Protein AF-A0A3P1X1X8-F1 (afdb_monomer_lite)

Organism: NCBI:txid1750

Radius of gyration: 17.94 Å; chains: 1; bounding box: 44×41×50 Å

Secondary structure (DSSP, 8-state):
-------TTHHHHHHHHHS-HHHHIIIIIIHHHHHHHHHHHHHHHTT-S---HHHHHHTHHHHHHHHHHHHHHHTTHHHHHSTTTTTTTT-HHHHHHHHHHHHHHHHHHHHHHHHHHHHHTT-TTHHHHHHHHHHHHHHHHHHHHHHHHHHT--SHHHHHHHHHHHHHHHHTSSBTTBSS--HHHHTTS---SS---HHHHHHHHHHHHHHHHHHHHHHH-TTPPP-----

Structure (mmCIF, N/CA/C/O backbone):
data_AF-A0A3P1X1X8-F1
#
_entry.id   AF-A0A3P1X1X8-F1
#
loop_
_atom_site.group_PDB
_atom_site.id
_atom_site.type_symbol
_atom_site.label_atom_id
_atom_site.label_alt_id
_atom_site.label_comp_id
_atom_site.label_asym_id
_atom_site.label_entity_id
_atom_site.label_seq_id
_atom_site.pdbx_PDB_ins_code
_atom_site.Cartn_x
_atom_site.Cartn_y
_atom_site.Cartn_z
_atom_site.occupancy
_atom_site.B_iso_or_equiv
_atom_site.auth_seq_id
_atom_site.auth_comp_id
_atom_site.auth_asym_id
_atom_site.auth_atom_id
_atom_site.pdbx_PDB_model_num
ATOM 1 N N . MET A 1 1 ? -13.438 21.798 30.110 1.00 34.16 1 MET A N 1
ATOM 2 C CA . MET A 1 1 ? -13.153 21.959 28.663 1.00 34.16 1 MET A CA 1
ATOM 3 C C . MET A 1 1 ? -12.475 20.695 28.135 1.00 34.16 1 MET A C 1
ATOM 5 O O . MET A 1 1 ? -11.310 20.462 28.436 1.00 34.16 1 MET A O 1
ATOM 9 N N . LYS A 1 2 ? -13.204 19.826 27.417 1.00 35.88 2 LYS A N 1
ATOM 10 C CA . LYS A 1 2 ? -12.643 18.603 26.811 1.00 35.88 2 LYS A CA 1
ATOM 11 C C . LYS A 1 2 ? -11.745 19.004 25.638 1.00 35.88 2 LYS A C 1
ATOM 13 O O . LYS A 1 2 ? -12.251 19.475 24.625 1.00 35.88 2 LYS A O 1
ATOM 18 N N . ARG A 1 3 ? -10.423 18.834 25.762 1.00 38.56 3 ARG A N 1
ATOM 19 C CA . ARG A 1 3 ? -9.499 18.968 24.625 1.00 38.56 3 ARG A CA 1
ATOM 20 C C . ARG A 1 3 ? -9.796 17.850 23.628 1.00 38.56 3 ARG A C 1
ATOM 22 O O . ARG A 1 3 ? -9.263 16.753 23.748 1.00 38.56 3 ARG A O 1
ATOM 29 N N . ILE A 1 4 ? -10.623 18.140 22.629 1.00 44.50 4 ILE A N 1
ATOM 30 C CA . ILE A 1 4 ? -10.626 17.404 21.366 1.00 44.50 4 ILE A CA 1
ATOM 31 C C . ILE A 1 4 ? -9.324 17.811 20.666 1.00 44.50 4 ILE A C 1
ATOM 33 O O . ILE A 1 4 ? -9.301 18.717 19.842 1.00 44.50 4 ILE A O 1
ATOM 37 N N . ARG A 1 5 ? -8.193 17.225 21.084 1.00 50.72 5 ARG A N 1
ATOM 38 C CA . ARG A 1 5 ? -6.966 17.305 20.291 1.00 50.72 5 ARG A CA 1
ATOM 39 C C . ARG A 1 5 ? -7.199 16.423 19.077 1.00 50.72 5 ARG A C 1
ATOM 41 O O . ARG A 1 5 ? -7.428 15.227 19.218 1.00 50.72 5 ARG A O 1
ATOM 48 N N . THR A 1 6 ? -7.206 17.052 17.915 1.00 50.97 6 THR A N 1
ATOM 49 C CA . THR A 1 6 ? -7.246 16.437 16.594 1.00 50.97 6 THR A CA 1
ATOM 50 C C . THR A 1 6 ? -6.276 15.262 16.540 1.00 50.97 6 THR A C 1
ATOM 52 O O . THR A 1 6 ? -5.063 15.413 16.649 1.00 50.97 6 THR A O 1
ATOM 55 N N . VAL A 1 7 ? -6.847 14.066 16.423 1.00 59.28 7 VAL A N 1
ATOM 56 C CA . VAL A 1 7 ? -6.162 12.772 16.483 1.00 59.28 7 VAL A CA 1
ATOM 57 C C . VAL A 1 7 ? -5.631 12.417 15.084 1.00 59.28 7 VAL A C 1
ATOM 59 O O . VAL A 1 7 ? -5.902 11.337 14.570 1.00 59.28 7 VAL A O 1
ATOM 62 N N . MET A 1 8 ? -4.957 13.351 14.403 1.00 59.81 8 MET A N 1
ATOM 63 C CA . MET A 1 8 ? -4.225 13.021 13.175 1.00 59.81 8 MET A CA 1
ATOM 64 C C . MET A 1 8 ? -2.894 12.381 13.558 1.00 59.81 8 MET A C 1
ATOM 66 O O . MET A 1 8 ? -2.191 12.884 14.431 1.00 59.81 8 MET A O 1
ATOM 70 N N . GLY A 1 9 ? -2.564 11.249 12.937 1.00 60.72 9 GLY A N 1
ATOM 71 C CA . GLY A 1 9 ? -1.303 10.557 13.183 1.00 60.72 9 GLY A CA 1
ATOM 72 C C . GLY A 1 9 ? -1.211 9.836 14.529 1.00 60.72 9 GLY A C 1
ATOM 73 O O . GLY A 1 9 ? -0.109 9.470 14.918 1.00 60.72 9 GLY A O 1
ATOM 74 N N . ALA A 1 10 ? -2.311 9.596 15.252 1.00 68.69 10 ALA A N 1
ATOM 75 C CA . ALA A 1 10 ? -2.239 8.851 16.515 1.00 68.69 10 ALA A CA 1
ATOM 76 C C . ALA A 1 10 ? -1.632 7.445 16.392 1.00 68.69 10 ALA A C 1
ATOM 78 O O . ALA A 1 10 ? -0.829 7.112 17.259 1.00 68.69 10 ALA A O 1
ATOM 79 N N . PRO A 1 11 ? -1.912 6.662 15.331 1.00 71.31 11 PRO A N 1
ATOM 80 C CA . PRO A 1 11 ? -1.172 5.438 15.042 1.00 71.31 11 PRO A CA 1
ATOM 81 C C . PRO A 1 11 ? 0.347 5.640 15.001 1.00 71.31 11 PRO A C 1
ATOM 83 O O . PRO A 1 11 ? 1.095 4.924 15.658 1.00 71.31 11 PRO A O 1
ATOM 86 N N . LEU A 1 12 ? 0.801 6.670 14.284 1.00 72.19 12 LEU A N 1
ATOM 87 C CA . LEU A 1 12 ? 2.219 6.990 14.146 1.00 72.19 12 LEU A CA 1
ATOM 88 C C . LEU A 1 12 ? 2.825 7.445 15.482 1.00 72.19 12 LEU A C 1
ATOM 90 O O . LEU A 1 12 ? 3.902 7.001 15.857 1.00 72.19 12 LEU A O 1
ATOM 94 N N . VAL A 1 13 ? 2.121 8.292 16.235 1.00 74.12 13 VAL A N 1
ATOM 95 C CA . VAL A 1 13 ? 2.564 8.759 17.558 1.00 74.12 13 VAL A CA 1
ATOM 96 C C . VAL A 1 13 ? 2.621 7.610 18.566 1.00 74.12 13 VAL A C 1
ATOM 98 O O . VAL A 1 13 ? 3.540 7.568 19.380 1.00 74.12 13 VAL A O 1
ATOM 101 N N . ALA A 1 14 ? 1.659 6.684 18.532 1.00 70.88 14 ALA A N 1
ATOM 102 C CA . ALA A 1 14 ? 1.670 5.493 19.376 1.00 70.88 14 ALA A CA 1
ATOM 103 C C . ALA A 1 14 ? 2.897 4.628 19.070 1.00 70.88 14 ALA A C 1
ATOM 105 O O . ALA A 1 14 ? 3.624 4.258 19.988 1.00 70.88 14 ALA A O 1
ATOM 106 N N . LEU A 1 15 ? 3.186 4.413 17.787 1.00 71.25 15 LEU A N 1
ATOM 107 C CA . LEU A 1 15 ? 4.349 3.653 17.355 1.00 71.25 15 LEU A CA 1
ATOM 108 C C . LEU A 1 15 ? 5.673 4.317 17.760 1.00 71.25 15 LEU A C 1
ATOM 110 O O . LEU A 1 15 ? 6.548 3.649 18.300 1.00 71.25 15 LEU A O 1
ATOM 114 N N . VAL A 1 16 ? 5.794 5.639 17.593 1.00 76.88 16 VAL A N 1
ATOM 115 C CA . VAL A 1 16 ? 6.970 6.417 18.034 1.00 76.88 16 VAL A CA 1
ATOM 116 C C . VAL A 1 16 ? 7.198 6.336 19.539 1.00 76.88 16 VAL A C 1
ATOM 118 O O . VAL A 1 16 ? 8.332 6.416 19.997 1.00 76.88 16 VAL A O 1
ATOM 121 N N . ARG A 1 17 ? 6.139 6.159 20.328 1.00 75.88 17 ARG A N 1
ATOM 122 C CA . ARG A 1 17 ? 6.264 5.973 21.779 1.00 75.88 17 ARG A CA 1
ATOM 123 C C . ARG A 1 17 ? 6.653 4.551 22.172 1.00 75.88 17 ARG A C 1
ATOM 125 O O . ARG A 1 17 ? 7.209 4.372 23.248 1.00 75.88 17 ARG A O 1
ATOM 132 N N . GLN A 1 18 ? 6.315 3.562 21.351 1.00 73.00 18 GLN A N 1
ATOM 133 C CA . GLN A 1 18 ? 6.531 2.143 21.644 1.00 73.00 18 GLN A CA 1
ATOM 134 C C . GLN A 1 18 ? 7.861 1.616 21.098 1.00 73.00 18 GLN A C 1
ATOM 136 O O . GLN A 1 18 ? 8.396 0.649 21.634 1.00 73.00 18 GLN A O 1
ATOM 141 N N . GLN A 1 19 ? 8.397 2.230 20.045 1.00 74.31 19 GLN A N 1
ATOM 142 C CA . GLN A 1 19 ? 9.611 1.781 19.373 1.00 74.31 19 GLN A CA 1
ATOM 143 C C . GLN A 1 19 ? 10.706 2.845 19.413 1.00 74.31 19 GLN A C 1
ATOM 145 O O . GLN A 1 19 ? 10.448 4.045 19.346 1.00 74.31 19 GLN A O 1
ATOM 150 N N . SER A 1 20 ? 11.957 2.393 19.480 1.00 80.12 20 SER A N 1
ATOM 151 C CA . SER A 1 20 ? 13.110 3.268 19.290 1.00 80.12 20 SER A CA 1
ATOM 152 C C . SER A 1 20 ? 13.164 3.776 17.842 1.00 80.12 20 SER A C 1
ATOM 154 O O . SER A 1 20 ? 12.695 3.109 16.917 1.00 80.12 20 SER A O 1
ATOM 156 N N . VAL A 1 21 ? 13.772 4.947 17.622 1.00 75.50 21 VAL A N 1
ATOM 157 C CA . VAL A 1 21 ? 13.963 5.515 16.271 1.00 75.50 21 VAL A CA 1
ATOM 158 C C . VAL A 1 21 ? 14.643 4.518 15.309 1.00 75.50 21 VAL A C 1
ATOM 160 O O . VAL A 1 21 ? 14.154 4.370 14.189 1.00 75.50 21 VAL A O 1
ATOM 163 N N . PRO A 1 22 ? 15.686 3.758 15.707 1.00 75.12 22 PRO A N 1
ATOM 164 C CA . PRO A 1 22 ? 16.250 2.709 14.853 1.00 75.12 22 PRO A CA 1
ATOM 165 C C . PRO A 1 22 ? 15.265 1.576 14.533 1.00 75.12 22 PRO A C 1
ATOM 167 O O . PRO A 1 22 ? 15.226 1.102 13.399 1.00 75.12 22 PRO A O 1
ATOM 170 N N . GLY A 1 23 ? 14.441 1.164 15.505 1.00 75.12 23 GLY A N 1
ATOM 171 C CA . GLY A 1 23 ? 13.411 0.140 15.305 1.00 75.12 23 GLY A CA 1
ATOM 172 C C . GLY A 1 23 ? 12.351 0.573 14.291 1.00 75.12 23 GLY A C 1
ATOM 173 O O . GLY A 1 23 ? 12.014 -0.189 13.390 1.00 75.12 23 GLY A O 1
ATOM 174 N N . LEU A 1 24 ? 11.914 1.832 14.369 1.00 75.75 24 LEU A N 1
ATOM 175 C CA . LEU A 1 24 ? 10.999 2.447 13.404 1.00 75.75 24 LEU A CA 1
ATOM 176 C C . LEU A 1 24 ? 11.564 2.478 11.983 1.00 75.75 24 LEU A C 1
ATOM 178 O O . LEU A 1 24 ? 10.874 2.105 11.035 1.00 75.75 24 LEU A O 1
ATOM 182 N N . ILE A 1 25 ? 12.812 2.931 11.831 1.00 75.88 25 ILE A N 1
ATOM 183 C CA . ILE A 1 25 ? 13.483 3.004 10.525 1.00 75.88 25 ILE A CA 1
ATOM 184 C C . ILE A 1 25 ? 13.612 1.600 9.930 1.00 75.88 25 ILE A C 1
ATOM 186 O O . ILE A 1 25 ? 13.346 1.403 8.745 1.00 75.88 25 ILE A O 1
ATOM 190 N N . SER A 1 26 ? 13.970 0.612 10.752 1.00 73.62 26 SER A N 1
ATOM 191 C CA . SER A 1 26 ? 14.051 -0.781 10.319 1.00 73.62 26 SER A CA 1
ATOM 192 C C . SER A 1 26 ? 12.685 -1.315 9.868 1.00 73.62 26 SER A C 1
ATOM 194 O O . SER A 1 26 ? 12.572 -1.827 8.756 1.00 73.62 26 SER A O 1
ATOM 196 N N . ALA A 1 27 ? 11.637 -1.126 10.677 1.00 72.62 27 ALA A N 1
ATOM 197 C CA . ALA A 1 27 ? 10.299 -1.664 10.430 1.00 72.62 27 ALA A CA 1
ATOM 198 C C . ALA A 1 27 ? 9.556 -1.005 9.258 1.00 72.62 27 ALA A C 1
ATOM 200 O O . ALA A 1 27 ? 8.908 -1.701 8.482 1.00 72.62 27 ALA A O 1
ATOM 201 N N . LEU A 1 28 ? 9.636 0.321 9.123 1.00 74.75 28 LEU A N 1
ATOM 202 C CA . LEU A 1 28 ? 8.853 1.081 8.138 1.00 74.75 28 LEU A CA 1
ATOM 203 C C . LEU A 1 28 ? 9.667 1.497 6.904 1.00 74.75 28 LEU A C 1
ATOM 205 O O . LEU A 1 28 ? 9.107 1.759 5.841 1.00 74.75 28 LEU A O 1
ATOM 209 N N . GLY A 1 29 ? 10.991 1.569 7.037 1.00 73.12 29 GLY A N 1
ATOM 210 C CA . GLY A 1 29 ? 11.897 1.954 5.958 1.00 73.12 29 GLY A CA 1
ATOM 211 C C . GLY A 1 29 ? 12.559 0.751 5.298 1.00 73.12 29 GLY A C 1
ATOM 212 O O . GLY A 1 29 ? 12.388 0.518 4.106 1.00 73.12 29 GLY A O 1
ATOM 213 N N . VAL A 1 30 ? 13.323 -0.013 6.078 1.00 73.38 30 VAL A N 1
ATOM 214 C CA . VAL A 1 30 ? 14.256 -1.018 5.543 1.00 73.38 30 VAL A CA 1
ATOM 215 C C . VAL A 1 30 ? 13.561 -2.334 5.198 1.00 73.38 30 VAL A C 1
ATOM 217 O O . VAL A 1 30 ? 13.763 -2.859 4.107 1.00 73.38 30 VAL A O 1
ATOM 220 N N . LEU A 1 31 ? 12.729 -2.871 6.092 1.00 73.06 31 LEU A N 1
ATOM 221 C CA . LEU A 1 31 ? 12.072 -4.168 5.904 1.00 73.06 31 LEU A CA 1
ATOM 222 C C . LEU A 1 31 ? 11.138 -4.220 4.683 1.00 73.06 31 LEU A C 1
ATOM 224 O O . LEU A 1 31 ? 11.238 -5.185 3.925 1.00 73.06 31 LEU A O 1
ATOM 228 N N . PRO A 1 32 ? 10.281 -3.212 4.417 1.00 75.00 32 PRO A N 1
ATOM 229 C CA . PRO A 1 32 ? 9.463 -3.203 3.207 1.00 75.00 32 PRO A CA 1
ATOM 230 C C . PRO A 1 32 ? 10.322 -3.242 1.940 1.00 75.00 32 PRO A C 1
ATOM 232 O O . PRO A 1 32 ? 10.061 -4.039 1.039 1.00 75.00 32 PRO A O 1
ATOM 235 N N . VAL A 1 33 ? 11.389 -2.437 1.903 1.00 76.81 33 VAL A N 1
ATOM 236 C CA . VAL A 1 33 ? 12.340 -2.389 0.784 1.00 76.81 33 VAL A CA 1
ATOM 237 C C . VAL A 1 33 ? 13.041 -3.733 0.605 1.00 76.81 33 VAL A C 1
ATOM 239 O O . VAL A 1 33 ? 13.068 -4.253 -0.507 1.00 76.81 33 VAL A O 1
ATOM 242 N N . LEU A 1 34 ? 13.544 -4.336 1.684 1.00 73.06 34 LEU A N 1
ATOM 243 C CA . LEU A 1 34 ? 14.150 -5.667 1.641 1.00 73.06 34 LEU A CA 1
ATOM 244 C C . LEU A 1 34 ? 13.166 -6.718 1.130 1.00 73.06 34 LEU A C 1
ATOM 246 O O . LEU A 1 34 ? 13.544 -7.513 0.282 1.00 73.06 34 LEU A O 1
ATOM 250 N N . ASN A 1 35 ? 11.906 -6.698 1.567 1.00 71.88 35 ASN A N 1
ATOM 251 C CA . ASN A 1 35 ? 10.893 -7.632 1.077 1.00 71.88 35 ASN A CA 1
ATOM 252 C C . ASN A 1 35 ? 10.652 -7.468 -0.429 1.00 71.88 35 ASN A C 1
ATOM 254 O O . ASN A 1 35 ? 10.598 -8.463 -1.148 1.00 71.88 35 ASN A O 1
ATOM 258 N N . ALA A 1 36 ? 10.565 -6.231 -0.927 1.00 71.62 36 ALA A N 1
ATOM 259 C CA . ALA A 1 36 ? 10.430 -5.972 -2.360 1.00 71.62 36 ALA A CA 1
ATOM 260 C C . ALA A 1 36 ? 11.653 -6.466 -3.154 1.00 71.62 36 ALA A C 1
ATOM 262 O O . ALA A 1 36 ? 11.500 -7.084 -4.207 1.00 71.62 36 ALA A O 1
ATOM 263 N N . LEU A 1 37 ? 12.861 -6.245 -2.628 1.00 70.62 37 LEU A N 1
ATOM 264 C CA . LEU A 1 37 ? 14.112 -6.684 -3.247 1.00 70.62 37 LEU A CA 1
ATOM 265 C C . LEU A 1 37 ? 14.290 -8.207 -3.208 1.00 70.62 37 LEU A C 1
ATOM 267 O O . LEU A 1 37 ? 14.698 -8.786 -4.207 1.00 70.62 37 LEU A O 1
ATOM 271 N N . VAL A 1 38 ? 13.955 -8.869 -2.098 1.00 70.94 38 VAL A N 1
ATOM 272 C CA . VAL A 1 38 ? 14.006 -10.334 -1.954 1.00 70.94 38 VAL A CA 1
ATOM 273 C C . VAL A 1 38 ? 12.987 -10.995 -2.872 1.00 70.94 38 VAL A C 1
ATOM 275 O O . VAL A 1 38 ? 13.330 -11.958 -3.551 1.00 70.94 38 VAL A O 1
ATOM 278 N N . LEU A 1 39 ? 11.767 -10.459 -2.961 1.00 68.69 39 LEU A N 1
ATOM 279 C CA . LEU A 1 39 ? 10.784 -10.913 -3.947 1.00 68.69 39 LEU A CA 1
ATOM 280 C C . LEU A 1 39 ? 11.315 -10.737 -5.379 1.00 68.69 39 LEU A C 1
ATOM 282 O O . LEU A 1 39 ? 11.142 -11.628 -6.209 1.00 68.69 39 LEU A O 1
ATOM 286 N N . GLY A 1 40 ? 12.024 -9.638 -5.654 1.00 64.56 40 GLY A N 1
ATOM 287 C CA . GLY A 1 40 ? 12.730 -9.435 -6.920 1.00 64.56 40 GLY A CA 1
ATOM 288 C C . GLY A 1 40 ? 13.852 -10.456 -7.174 1.00 64.56 40 GLY A C 1
ATOM 289 O O . GLY A 1 40 ? 13.945 -11.017 -8.264 1.00 64.56 40 GLY A O 1
ATOM 290 N N . GLY A 1 41 ? 14.677 -10.749 -6.168 1.00 62.06 41 GLY A N 1
ATOM 291 C CA . GLY A 1 41 ? 15.802 -11.686 -6.260 1.00 62.06 41 GLY A CA 1
ATOM 292 C C . GLY A 1 41 ? 15.380 -13.156 -6.362 1.00 62.06 41 GLY A C 1
ATOM 293 O O . GLY A 1 41 ? 15.959 -13.908 -7.143 1.00 62.06 41 GLY A O 1
ATOM 294 N N . LEU A 1 42 ? 14.330 -13.573 -5.647 1.00 63.56 42 LEU A N 1
ATOM 295 C CA . LEU A 1 42 ? 13.742 -14.915 -5.769 1.00 63.56 42 LEU A CA 1
ATOM 296 C C . LEU A 1 42 ? 13.177 -15.167 -7.175 1.00 63.56 42 LEU A C 1
ATOM 298 O O . LEU A 1 42 ? 13.241 -16.279 -7.690 1.00 63.56 42 LEU A O 1
ATOM 302 N N . TYR A 1 43 ? 12.667 -14.133 -7.841 1.00 58.47 43 TYR A N 1
ATOM 303 C CA . TYR A 1 43 ? 12.222 -14.244 -9.228 1.00 58.47 43 TYR A CA 1
ATOM 304 C C . TYR A 1 43 ? 13.390 -14.433 -10.210 1.00 58.47 43 TYR A C 1
ATOM 306 O O . TYR A 1 43 ? 13.278 -15.192 -11.174 1.00 58.47 43 TYR A O 1
ATOM 314 N N . GLN A 1 44 ? 14.533 -13.789 -9.946 1.00 60.12 44 GLN A N 1
ATOM 315 C CA . GLN A 1 44 ? 15.760 -14.006 -10.715 1.00 60.12 44 GLN A CA 1
ATOM 316 C C . GLN A 1 44 ? 16.261 -15.456 -10.588 1.00 60.12 44 GLN A C 1
ATOM 318 O O . GLN A 1 44 ? 16.775 -16.003 -11.562 1.00 60.12 44 GLN A O 1
ATOM 323 N N . SER A 1 45 ? 16.108 -16.089 -9.418 1.00 53.00 45 SER A N 1
ATOM 324 C CA . SER A 1 45 ? 16.601 -17.452 -9.178 1.00 53.00 45 SER A CA 1
ATOM 325 C C . SER A 1 45 ? 15.669 -18.565 -9.680 1.00 53.00 45 SER A C 1
ATOM 327 O O . SER A 1 45 ? 16.158 -19.636 -10.029 1.00 53.00 45 SER A O 1
ATOM 329 N N . LEU A 1 46 ? 14.355 -18.327 -9.795 1.00 53.72 46 LEU A N 1
ATOM 330 C CA . LEU A 1 46 ? 13.357 -19.317 -10.246 1.00 53.72 46 LEU A CA 1
ATOM 331 C C . LEU A 1 46 ? 13.216 -19.447 -11.781 1.00 53.72 46 LEU A C 1
ATOM 333 O O . LEU A 1 46 ? 12.199 -19.926 -12.280 1.00 53.72 46 LEU A O 1
ATOM 337 N N . GLY A 1 47 ? 14.229 -19.047 -12.555 1.00 49.25 47 GLY A N 1
ATOM 338 C CA . GLY A 1 47 ? 14.242 -19.211 -14.016 1.00 49.25 47 GLY A CA 1
ATOM 339 C C . GLY A 1 47 ? 13.574 -18.078 -14.805 1.00 49.25 47 GLY A C 1
ATOM 340 O O . GLY A 1 47 ? 13.448 -18.173 -16.029 1.00 49.25 47 GLY A O 1
ATOM 341 N N . GLY A 1 48 ? 13.198 -16.976 -14.146 1.00 51.41 48 GLY A N 1
ATOM 342 C CA . GLY A 1 48 ? 12.890 -15.728 -14.836 1.00 51.41 48 GLY A CA 1
ATOM 343 C C . GLY A 1 48 ? 14.133 -15.262 -15.593 1.00 51.41 48 GLY A C 1
ATOM 344 O O . GLY A 1 48 ? 15.173 -15.027 -14.981 1.00 51.41 48 GLY A O 1
ATOM 345 N N . ARG A 1 49 ? 14.062 -15.153 -16.929 1.00 55.28 49 ARG A N 1
ATOM 346 C CA . ARG A 1 49 ? 15.146 -14.573 -17.748 1.00 55.28 49 ARG A CA 1
ATOM 347 C C . ARG A 1 49 ? 15.611 -13.283 -17.070 1.00 55.28 49 ARG A C 1
ATOM 349 O O . ARG A 1 49 ? 14.798 -12.367 -16.987 1.00 55.28 49 ARG A O 1
ATOM 356 N N . GLY A 1 50 ? 16.862 -13.250 -16.594 1.00 53.69 50 GLY A N 1
ATOM 357 C CA . GLY A 1 50 ? 17.428 -12.240 -15.687 1.00 53.69 50 GLY A CA 1
ATOM 358 C C . GLY A 1 50 ? 16.597 -10.964 -15.547 1.00 53.69 50 GLY A C 1
ATOM 359 O O . GLY A 1 50 ? 16.504 -10.167 -16.485 1.00 53.69 50 GLY A O 1
ATOM 360 N N . MET A 1 51 ? 15.954 -10.793 -14.391 1.00 62.12 51 MET A N 1
ATOM 361 C CA . MET A 1 51 ? 15.265 -9.549 -14.070 1.00 62.12 51 MET A CA 1
ATOM 362 C C . MET A 1 51 ? 16.314 -8.512 -13.684 1.00 62.12 51 MET A C 1
ATOM 364 O O . MET A 1 51 ? 16.696 -8.393 -12.525 1.00 62.12 51 MET A O 1
ATOM 368 N N . ASP A 1 52 ? 16.829 -7.811 -14.690 1.00 70.06 52 ASP A N 1
ATOM 369 C CA . ASP A 1 52 ? 17.675 -6.647 -14.465 1.00 70.06 52 ASP A CA 1
ATOM 370 C C . ASP A 1 52 ? 16.887 -5.519 -13.767 1.00 70.06 52 ASP A C 1
ATOM 372 O O . ASP A 1 52 ? 15.650 -5.520 -13.697 1.00 70.06 52 ASP A O 1
ATOM 376 N N . LEU A 1 53 ? 17.616 -4.542 -13.221 1.00 71.50 53 LEU A N 1
ATOM 377 C CA . LEU A 1 53 ? 17.018 -3.433 -12.474 1.00 71.50 53 LEU A CA 1
ATOM 378 C C . LEU A 1 53 ? 16.015 -2.630 -13.322 1.00 71.50 53 LEU A C 1
ATOM 380 O O . LEU A 1 53 ? 15.031 -2.110 -12.793 1.00 71.50 53 LEU A O 1
ATOM 384 N N . ALA A 1 54 ? 16.250 -2.538 -14.634 1.00 72.31 54 ALA A N 1
ATOM 385 C CA . ALA A 1 54 ? 15.389 -1.810 -15.554 1.00 72.31 54 ALA A CA 1
ATOM 386 C C . ALA A 1 54 ? 14.025 -2.499 -15.686 1.00 72.31 54 ALA A C 1
ATOM 388 O O . ALA A 1 54 ? 12.996 -1.844 -15.513 1.00 72.31 54 ALA A O 1
ATOM 389 N N . ARG A 1 55 ? 14.002 -3.821 -15.889 1.00 73.75 55 ARG A N 1
ATOM 390 C CA . ARG A 1 55 ? 12.777 -4.631 -15.918 1.00 73.75 55 ARG A CA 1
ATOM 391 C C . ARG A 1 55 ? 12.066 -4.606 -14.578 1.00 73.75 55 ARG A C 1
ATOM 393 O O . ARG A 1 55 ? 10.868 -4.339 -14.550 1.00 73.75 55 ARG A O 1
ATOM 400 N N . PHE A 1 56 ? 12.793 -4.778 -13.473 1.00 76.50 56 PHE A N 1
ATOM 401 C CA . PHE A 1 56 ? 12.219 -4.671 -12.129 1.00 76.50 56 PHE A CA 1
ATOM 402 C C . PHE A 1 56 ? 11.500 -3.331 -11.922 1.00 76.50 56 PHE A C 1
ATOM 404 O O . PHE A 1 56 ? 10.363 -3.302 -11.448 1.00 76.50 56 PHE A O 1
ATOM 411 N N . SER A 1 57 ? 12.112 -2.225 -12.364 1.00 79.06 57 SER A N 1
ATOM 412 C CA . SER A 1 57 ? 11.522 -0.888 -12.241 1.00 79.06 57 SER A CA 1
ATOM 413 C C . SER A 1 57 ? 10.167 -0.749 -12.943 1.00 79.06 57 SER A C 1
ATOM 415 O O . SER A 1 57 ? 9.366 0.079 -12.525 1.00 79.06 57 SER A O 1
ATOM 417 N N . THR A 1 58 ? 9.870 -1.550 -13.975 1.00 78.12 58 THR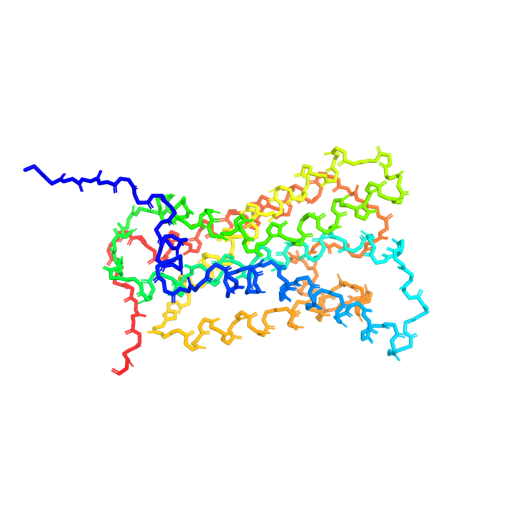 A N 1
ATOM 418 C CA . THR A 1 58 ? 8.586 -1.485 -14.704 1.00 78.12 58 THR A CA 1
ATOM 419 C C . THR A 1 58 ? 7.409 -2.075 -13.928 1.00 78.12 58 THR A C 1
ATOM 421 O O . THR A 1 58 ? 6.259 -1.752 -14.218 1.00 78.12 58 THR A O 1
ATOM 424 N N . HIS A 1 59 ? 7.682 -2.884 -12.901 1.00 78.00 59 HIS A N 1
ATOM 425 C CA . HIS A 1 59 ? 6.664 -3.507 -12.055 1.00 78.00 59 HIS A CA 1
ATOM 426 C C . HIS A 1 59 ? 6.262 -2.640 -10.856 1.00 78.00 59 HIS A C 1
ATOM 428 O O . HIS A 1 59 ? 5.501 -3.086 -9.996 1.00 78.00 59 HIS A O 1
ATOM 434 N N . TRP A 1 60 ? 6.722 -1.387 -10.800 1.00 81.56 60 TRP A N 1
ATOM 435 C CA . TRP A 1 60 ? 6.366 -0.449 -9.739 1.00 81.56 60 TRP A CA 1
ATOM 436 C C . TRP A 1 60 ? 4.853 -0.333 -9.464 1.00 81.56 60 TRP A C 1
ATOM 438 O O . TRP A 1 60 ? 4.516 -0.270 -8.279 1.00 81.56 60 TRP A O 1
ATOM 448 N N . PRO A 1 61 ? 3.926 -0.360 -10.461 1.00 81.00 61 PRO A N 1
ATOM 449 C CA . PRO A 1 61 ? 2.496 -0.194 -10.179 1.00 81.00 61 PRO A CA 1
ATOM 450 C C . PRO A 1 61 ? 1.977 -1.283 -9.240 1.00 81.00 61 PRO A C 1
ATOM 452 O O . PRO A 1 61 ? 1.174 -1.032 -8.346 1.00 81.00 61 PRO A O 1
ATOM 455 N N . TYR A 1 62 ? 2.496 -2.497 -9.409 1.00 77.69 62 TYR A N 1
ATOM 456 C CA . TYR A 1 62 ? 2.162 -3.635 -8.574 1.00 77.69 62 TYR A CA 1
ATOM 457 C C . TYR A 1 62 ? 2.706 -3.462 -7.146 1.00 77.69 62 TYR A C 1
ATOM 459 O O . TYR A 1 62 ? 1.949 -3.519 -6.177 1.00 77.69 62 TYR A O 1
ATOM 467 N N . PHE A 1 63 ? 4.009 -3.199 -6.998 1.00 80.25 63 PHE A N 1
ATOM 468 C CA . PHE A 1 63 ? 4.641 -3.118 -5.677 1.00 80.25 63 PHE A CA 1
ATOM 469 C C . PHE A 1 63 ? 4.116 -1.950 -4.836 1.00 80.25 63 PHE A C 1
ATOM 471 O O . PHE A 1 63 ? 3.932 -2.103 -3.628 1.00 80.25 63 PHE A O 1
ATOM 478 N N . VAL A 1 64 ? 3.836 -0.803 -5.461 1.00 87.50 64 VAL A N 1
ATOM 479 C CA . VAL A 1 64 ? 3.280 0.368 -4.772 1.00 87.50 64 VAL A CA 1
ATOM 480 C C . VAL A 1 64 ? 1.862 0.086 -4.272 1.00 87.50 64 VAL A C 1
ATOM 482 O O . VAL A 1 64 ? 1.571 0.349 -3.105 1.00 87.50 64 VAL A O 1
ATOM 485 N N . ALA A 1 65 ? 0.999 -0.508 -5.102 1.00 86.56 65 ALA A N 1
ATOM 486 C CA . ALA A 1 65 ? -0.360 -0.876 -4.703 1.00 86.56 65 ALA A CA 1
ATOM 487 C C . ALA A 1 65 ? -0.376 -1.883 -3.538 1.00 86.56 65 ALA A C 1
ATOM 489 O O . ALA A 1 65 ? -1.115 -1.701 -2.568 1.00 86.56 65 ALA A O 1
ATOM 490 N N . VAL A 1 66 ? 0.476 -2.914 -3.591 1.00 84.38 66 VAL A N 1
ATOM 491 C CA . VAL A 1 66 ? 0.595 -3.915 -2.518 1.00 84.38 66 VAL A CA 1
ATOM 492 C C . VAL A 1 66 ? 1.102 -3.282 -1.222 1.00 84.38 66 VAL A C 1
ATOM 494 O O . VAL A 1 66 ? 0.494 -3.482 -0.170 1.00 84.38 66 VAL A O 1
ATOM 497 N N . ALA A 1 67 ? 2.170 -2.481 -1.282 1.00 86.50 67 ALA A N 1
ATOM 498 C CA . ALA A 1 67 ? 2.718 -1.808 -0.105 1.00 86.50 67 ALA A CA 1
ATOM 499 C C . ALA A 1 67 ? 1.686 -0.879 0.551 1.00 86.50 67 ALA A C 1
ATOM 501 O O . ALA A 1 67 ? 1.530 -0.886 1.773 1.00 86.50 67 ALA A O 1
ATOM 502 N N . ALA A 1 68 ? 0.935 -0.128 -0.257 1.00 91.00 68 ALA A N 1
ATOM 503 C CA . ALA A 1 68 ? -0.127 0.748 0.216 1.00 91.00 68 ALA A CA 1
ATOM 504 C C . ALA A 1 68 ? -1.267 -0.028 0.892 1.00 91.00 68 ALA A C 1
ATOM 506 O O . ALA A 1 68 ? -1.695 0.347 1.984 1.00 91.00 68 ALA A O 1
ATOM 507 N N . PHE A 1 69 ? -1.728 -1.130 0.289 1.00 88.62 69 PHE A N 1
ATOM 508 C CA . PHE A 1 69 ? -2.754 -1.993 0.880 1.00 88.62 69 PHE A CA 1
ATOM 509 C C . PHE A 1 69 ? -2.313 -2.551 2.233 1.00 88.62 69 PHE A C 1
ATOM 511 O O . PHE A 1 69 ? -3.038 -2.434 3.223 1.00 88.62 69 PHE A O 1
ATOM 518 N N . VAL A 1 70 ? -1.108 -3.120 2.287 1.00 87.19 70 VAL A N 1
ATOM 519 C CA . VAL A 1 70 ? -0.550 -3.712 3.504 1.00 87.19 70 VAL A CA 1
ATOM 520 C C . VAL A 1 70 ? -0.387 -2.659 4.597 1.00 87.19 70 VAL A C 1
ATOM 522 O O . VAL A 1 70 ? -0.816 -2.887 5.725 1.00 87.19 70 VAL A O 1
ATOM 525 N N . ALA A 1 71 ? 0.143 -1.479 4.266 1.00 88.00 71 ALA A N 1
ATOM 526 C CA . ALA A 1 71 ? 0.256 -0.368 5.207 1.00 88.00 71 ALA A CA 1
ATOM 527 C C . ALA A 1 71 ? -1.117 0.105 5.715 1.00 88.00 71 ALA A C 1
ATOM 529 O O . ALA A 1 71 ? -1.278 0.398 6.901 1.00 88.00 71 ALA A O 1
ATOM 530 N N . GLY A 1 72 ? -2.124 0.147 4.839 1.00 89.19 72 GLY A N 1
ATOM 531 C CA . GLY A 1 72 ? -3.507 0.433 5.214 1.00 89.19 72 GLY A CA 1
ATOM 532 C C . GLY A 1 72 ? -4.051 -0.579 6.224 1.00 89.19 72 GLY A C 1
ATOM 533 O O . GLY A 1 72 ? -4.562 -0.185 7.271 1.00 89.19 72 GLY A O 1
ATOM 534 N N . ALA A 1 73 ? -3.885 -1.875 5.956 1.00 87.00 73 ALA A N 1
ATOM 535 C CA . ALA A 1 73 ? -4.323 -2.940 6.855 1.00 87.00 73 ALA A CA 1
ATOM 536 C C . ALA A 1 73 ? -3.578 -2.908 8.203 1.00 87.00 73 ALA A C 1
ATOM 538 O O . ALA A 1 73 ? -4.215 -2.907 9.254 1.00 87.00 73 ALA A O 1
ATOM 539 N N . ALA A 1 74 ? -2.247 -2.787 8.181 1.00 84.06 74 ALA A N 1
ATOM 540 C CA . ALA A 1 74 ? -1.401 -2.719 9.375 1.00 84.06 74 ALA A CA 1
ATOM 541 C C . ALA A 1 74 ? -1.710 -1.499 10.257 1.00 84.06 74 ALA A C 1
ATOM 543 O O . ALA A 1 74 ? -1.606 -1.564 11.481 1.00 84.06 74 ALA A O 1
ATOM 544 N N . SER A 1 75 ? -2.172 -0.390 9.666 1.00 82.50 75 SER A N 1
ATOM 545 C CA . SER A 1 75 ? -2.573 0.797 10.432 1.00 82.50 75 SER A CA 1
ATOM 546 C C . SER A 1 75 ? -3.704 0.523 11.438 1.00 82.50 75 SER A C 1
ATOM 548 O O . SER A 1 75 ? -3.884 1.296 12.383 1.00 82.50 75 SER A O 1
ATOM 550 N N . TRP A 1 76 ? -4.446 -0.581 11.268 1.00 76.56 76 TRP A N 1
ATOM 551 C CA . TRP A 1 76 ? -5.468 -1.039 12.207 1.00 76.56 76 TRP A CA 1
ATOM 552 C C . TRP A 1 76 ? -4.887 -1.616 13.503 1.00 76.56 76 TRP A C 1
ATOM 554 O O . TRP A 1 76 ? -5.455 -1.366 14.567 1.00 76.56 76 TRP A O 1
ATOM 564 N N . GLU A 1 77 ? -3.735 -2.298 13.455 1.00 71.19 77 GLU A N 1
ATOM 565 C CA . GLU A 1 77 ? -3.060 -2.801 14.666 1.00 71.19 77 GLU A CA 1
ATOM 566 C C . GLU A 1 77 ? -2.785 -1.671 15.644 1.00 71.19 77 GLU A C 1
ATOM 568 O O . GLU A 1 77 ? -2.982 -1.814 16.844 1.00 71.19 77 GLU A O 1
ATOM 573 N N . MET A 1 78 ? -2.418 -0.500 15.133 1.00 66.12 78 MET A N 1
ATOM 574 C CA . MET A 1 78 ? -2.122 0.655 15.971 1.00 66.12 78 MET A CA 1
ATOM 575 C C . MET A 1 78 ? -3.360 1.206 16.696 1.00 66.12 78 MET A C 1
ATOM 577 O O . MET A 1 78 ? -3.222 1.823 17.751 1.00 66.12 78 MET A O 1
ATOM 581 N N . GLU A 1 79 ? -4.575 0.985 16.183 1.00 65.94 79 GLU A N 1
ATOM 582 C CA . GLU A 1 79 ? -5.821 1.301 16.901 1.00 65.94 79 GLU A CA 1
ATOM 583 C C . GLU A 1 79 ? -6.181 0.223 17.937 1.00 65.94 79 GLU A C 1
ATOM 585 O O . GLU A 1 79 ? -6.782 0.551 18.956 1.00 65.94 79 GLU A O 1
ATOM 590 N N . LEU A 1 80 ? -5.777 -1.036 17.725 1.00 66.56 80 LEU A N 1
ATOM 591 C CA . LEU A 1 80 ? -5.896 -2.103 18.729 1.00 66.56 80 LEU A CA 1
ATOM 592 C C . LEU A 1 80 ? -4.888 -1.921 19.875 1.00 66.56 80 LEU A C 1
ATOM 594 O O . LEU A 1 80 ? -5.225 -2.146 21.036 1.00 66.56 80 LEU A O 1
ATOM 598 N N . LEU A 1 81 ? -3.671 -1.483 19.548 1.00 62.31 81 LEU A N 1
ATOM 599 C CA . LEU A 1 81 ? -2.568 -1.257 20.486 1.00 62.31 81 LEU A CA 1
ATOM 600 C C . LEU A 1 81 ? -2.667 0.087 21.218 1.00 62.31 81 LEU A C 1
ATOM 602 O O . LEU A 1 81 ? -2.063 0.267 22.276 1.00 62.31 81 LEU A O 1
ATOM 606 N N . SER A 1 82 ? -3.414 1.049 20.674 1.00 58.56 82 SER A N 1
ATOM 607 C CA . SER A 1 82 ? -3.725 2.301 21.363 1.00 58.56 82 SER A CA 1
ATOM 608 C C . SER A 1 82 ? -5.095 2.201 22.035 1.00 58.56 82 SER A C 1
ATOM 610 O O . SER A 1 82 ? -6.014 1.578 21.522 1.00 58.56 82 SER A O 1
ATOM 612 N N . ALA A 1 83 ? -5.293 2.860 23.179 1.00 60.44 83 ALA A N 1
ATOM 613 C CA . ALA A 1 83 ? -6.585 2.892 23.882 1.00 60.44 83 ALA A CA 1
ATOM 614 C C . ALA A 1 83 ? -7.678 3.706 23.138 1.00 60.44 83 ALA A C 1
ATOM 616 O O . ALA A 1 83 ? -8.520 4.353 23.758 1.00 60.44 83 ALA A O 1
ATOM 617 N N . THR A 1 84 ? -7.648 3.734 21.802 1.00 64.25 84 THR A N 1
ATOM 618 C CA . THR A 1 84 ? -8.539 4.511 20.931 1.00 64.25 84 THR A CA 1
ATOM 619 C C . THR A 1 84 ? -9.644 3.664 20.293 1.00 64.25 84 THR A C 1
ATOM 621 O O . THR A 1 84 ? -10.425 4.173 19.490 1.00 64.25 84 THR A O 1
ATOM 624 N N . ARG A 1 85 ? -9.784 2.396 20.705 1.00 66.06 85 ARG A N 1
ATOM 625 C CA . ARG A 1 85 ? -10.825 1.473 20.233 1.00 66.06 85 ARG A CA 1
ATOM 626 C C . ARG A 1 85 ? -12.221 2.100 20.313 1.00 66.06 85 ARG A C 1
ATOM 628 O O . ARG A 1 85 ? -12.673 2.533 21.370 1.00 66.06 85 ARG A O 1
ATOM 635 N N . GLY A 1 86 ? -12.918 2.143 19.178 1.00 65.75 86 GLY A N 1
ATOM 636 C CA . GLY A 1 86 ? -14.274 2.695 19.083 1.00 65.75 86 GLY A CA 1
ATOM 637 C C . GLY A 1 86 ? -14.345 4.227 19.081 1.00 65.75 86 GLY A C 1
ATOM 638 O O . GLY A 1 86 ? -15.438 4.775 18.925 1.00 65.75 86 GLY A O 1
ATOM 639 N N . HIS A 1 87 ? -13.209 4.930 19.176 1.00 74.50 87 HIS A N 1
ATOM 640 C CA . HIS A 1 87 ? -13.155 6.389 19.096 1.00 74.50 87 HIS A CA 1
ATOM 641 C C . HIS A 1 87 ? -13.753 6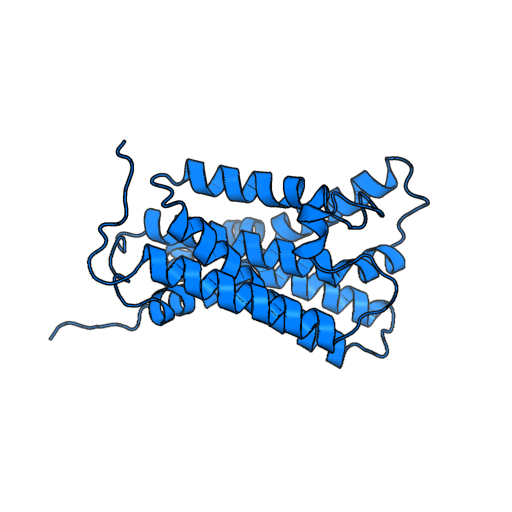.885 17.777 1.00 74.50 87 HIS A C 1
ATOM 643 O O . HIS A 1 87 ? -14.532 7.834 17.771 1.00 74.50 87 HIS A O 1
ATOM 649 N N . TYR A 1 88 ? -13.462 6.224 16.659 1.00 75.12 88 TYR A N 1
ATOM 650 C CA . TYR A 1 88 ? -13.880 6.677 15.330 1.00 75.12 88 TYR A CA 1
ATOM 651 C C . TYR A 1 88 ? -15.249 6.164 14.863 1.00 75.12 88 TYR A C 1
ATOM 653 O O . TYR A 1 88 ? -15.571 6.261 13.678 1.00 75.12 88 TYR A O 1
ATOM 661 N N . ARG A 1 89 ? -16.089 5.649 15.769 1.00 74.81 89 ARG A N 1
ATOM 662 C CA . ARG A 1 89 ? -17.448 5.215 15.418 1.00 74.81 89 ARG A CA 1
ATOM 663 C C . ARG A 1 89 ? -18.233 6.364 14.773 1.00 74.81 89 ARG A C 1
ATOM 665 O O . ARG A 1 89 ? -18.269 7.469 15.308 1.00 74.81 89 ARG A O 1
ATOM 672 N N . GLY A 1 90 ? -18.830 6.104 13.611 1.00 74.94 90 GLY A N 1
ATOM 673 C CA . GLY A 1 90 ? -19.545 7.087 12.792 1.00 74.94 90 GLY A CA 1
ATOM 674 C C . GLY A 1 90 ? -18.656 8.136 12.108 1.00 74.94 90 GLY A C 1
ATOM 675 O O . GLY A 1 90 ? -19.181 9.045 11.476 1.00 74.94 90 GLY A O 1
ATOM 676 N N . ARG A 1 91 ? -17.322 8.045 12.224 1.00 79.44 91 ARG A N 1
ATOM 677 C CA . ARG A 1 91 ? -16.362 9.074 11.781 1.00 79.44 91 ARG A CA 1
ATOM 678 C C . ARG A 1 91 ? -15.303 8.495 10.835 1.00 79.44 91 ARG A C 1
ATOM 680 O O . ARG A 1 91 ? -14.106 8.618 11.082 1.00 79.44 91 ARG A O 1
ATOM 687 N N . VAL A 1 92 ? -15.754 7.894 9.729 1.00 79.69 92 VAL A N 1
ATOM 688 C CA . VAL A 1 92 ? -14.918 7.187 8.730 1.00 79.69 92 VAL A CA 1
ATOM 689 C C . VAL A 1 92 ? -13.749 8.040 8.230 1.00 79.69 92 VAL A C 1
ATOM 691 O O . VAL A 1 92 ? -12.601 7.616 8.306 1.00 79.69 92 VAL A O 1
ATOM 694 N N . MET A 1 93 ? -14.0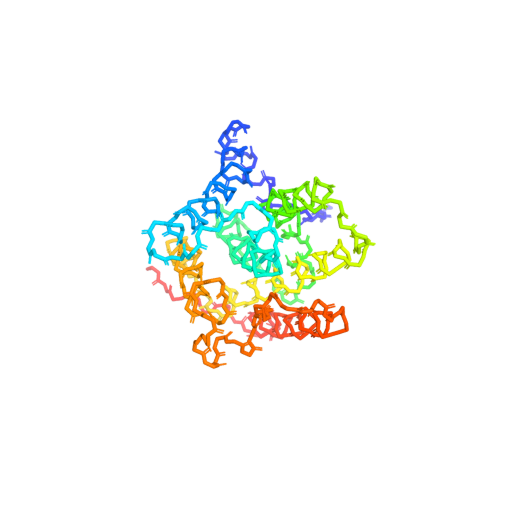18 9.273 7.787 1.00 81.81 93 MET A N 1
ATOM 695 C CA . MET A 1 93 ? -12.975 10.161 7.252 1.00 81.81 93 MET A CA 1
ATOM 696 C C . MET A 1 93 ? -11.922 10.534 8.302 1.00 81.81 93 MET A C 1
ATOM 698 O O . MET A 1 93 ? -10.742 10.639 7.981 1.00 81.81 93 MET A O 1
ATOM 702 N N . GLN A 1 94 ? -12.320 10.690 9.570 1.00 80.44 94 GLN A N 1
ATOM 703 C CA . GLN A 1 94 ? -11.369 10.949 10.657 1.00 80.44 94 GLN A CA 1
ATOM 704 C C . GLN A 1 94 ? -10.542 9.704 10.989 1.00 80.44 94 GLN A C 1
ATOM 706 O O . GLN A 1 94 ? -9.368 9.839 11.325 1.00 80.44 94 GLN A O 1
ATOM 711 N N . ALA A 1 95 ? -11.132 8.511 10.870 1.00 78.56 95 ALA A N 1
ATOM 712 C CA . ALA A 1 95 ? -10.426 7.245 11.036 1.00 78.56 95 ALA A CA 1
ATOM 713 C C . ALA A 1 95 ? -9.336 7.088 9.964 1.00 78.56 95 ALA A C 1
ATOM 715 O O . ALA A 1 95 ? -8.170 6.860 10.275 1.00 78.56 95 ALA A O 1
ATOM 716 N N . LEU A 1 96 ? -9.687 7.266 8.692 1.00 80.06 96 LEU A N 1
ATOM 717 C CA . LEU A 1 96 ? -8.724 7.153 7.595 1.00 80.06 96 LEU A CA 1
ATOM 718 C C . LEU A 1 96 ? -7.665 8.261 7.661 1.00 80.06 96 LEU A C 1
ATOM 720 O O . LEU A 1 96 ? -6.471 7.988 7.549 1.00 80.06 96 LEU A O 1
ATOM 724 N N . GLY A 1 97 ? -8.080 9.497 7.952 1.00 80.88 97 GLY A N 1
ATOM 725 C CA . GLY A 1 97 ? -7.170 10.627 8.128 1.00 80.88 97 GLY A CA 1
ATOM 726 C C . GLY A 1 97 ? -6.181 10.446 9.284 1.00 80.88 97 GLY A C 1
ATOM 727 O O . GLY A 1 97 ? -5.033 10.875 9.179 1.00 80.88 97 GLY A O 1
ATOM 728 N N . SER A 1 98 ? -6.569 9.771 10.374 1.00 78.12 98 SER A N 1
ATOM 729 C CA . SER A 1 98 ? -5.642 9.496 11.478 1.00 78.12 98 SER A CA 1
ATOM 730 C C . SER A 1 98 ? -4.536 8.512 11.100 1.00 78.12 98 SER A C 1
ATOM 732 O O . SER A 1 98 ? -3.430 8.616 11.630 1.00 78.12 98 SER A O 1
ATOM 734 N N . ARG A 1 99 ? -4.809 7.610 10.153 1.00 80.25 99 ARG A N 1
ATOM 735 C CA . ARG A 1 99 ? -3.896 6.562 9.675 1.00 80.25 99 ARG A CA 1
ATOM 736 C C . ARG A 1 99 ? -2.976 7.022 8.551 1.00 80.25 99 ARG A C 1
ATOM 738 O O . ARG A 1 99 ? -1.917 6.429 8.369 1.00 80.25 99 ARG A O 1
ATOM 745 N N . ALA A 1 100 ? -3.340 8.090 7.840 1.00 83.00 100 ALA A N 1
ATOM 746 C CA . ALA A 1 100 ? -2.595 8.591 6.686 1.00 83.00 100 ALA A CA 1
ATOM 747 C C . ALA A 1 100 ? -1.096 8.784 6.976 1.00 83.00 100 ALA A C 1
ATOM 749 O O . ALA A 1 100 ? -0.264 8.365 6.181 1.00 83.00 100 ALA A O 1
ATOM 750 N N . GLY A 1 101 ? -0.740 9.333 8.144 1.00 80.69 101 GLY A N 1
ATOM 751 C CA . GLY A 1 101 ? 0.663 9.508 8.534 1.00 80.69 101 GLY A CA 1
ATOM 752 C C . GLY A 1 101 ? 1.435 8.190 8.660 1.00 80.69 101 GLY A C 1
ATOM 753 O O . GLY A 1 101 ? 2.567 8.106 8.202 1.00 80.69 101 GLY A O 1
ATOM 754 N N . TYR A 1 102 ? 0.819 7.146 9.225 1.00 83.50 102 TYR A N 1
ATOM 755 C CA . TYR A 1 102 ? 1.441 5.820 9.295 1.00 83.50 102 TYR A CA 1
ATOM 756 C C . TYR A 1 102 ? 1.617 5.225 7.895 1.00 83.50 102 TYR A C 1
ATOM 758 O O . TYR A 1 102 ? 2.701 4.763 7.562 1.00 83.50 102 TYR A O 1
ATOM 766 N N . VAL A 1 103 ? 0.577 5.299 7.058 1.00 87.06 103 VAL A N 1
ATOM 767 C CA . VAL A 1 103 ? 0.607 4.785 5.680 1.00 87.06 103 VAL A CA 1
ATOM 768 C C . VAL A 1 103 ? 1.707 5.452 4.860 1.00 87.06 103 VAL A C 1
ATOM 770 O O . VAL A 1 103 ? 2.470 4.760 4.192 1.00 87.06 103 VAL A O 1
ATOM 773 N N . VAL A 1 104 ? 1.815 6.782 4.932 1.00 86.25 104 VAL A N 1
ATOM 774 C CA . VAL A 1 104 ? 2.843 7.539 4.206 1.00 86.25 104 VAL A CA 1
ATOM 775 C C . VAL A 1 104 ? 4.242 7.095 4.622 1.00 86.25 104 VAL A C 1
ATOM 777 O O . VAL A 1 104 ? 5.097 6.935 3.761 1.00 86.25 104 VAL A O 1
ATOM 780 N N . VAL A 1 105 ? 4.481 6.844 5.910 1.00 83.38 105 VAL A N 1
ATOM 781 C CA . VAL A 1 105 ? 5.798 6.390 6.380 1.00 83.38 105 VAL A CA 1
ATOM 782 C C . VAL A 1 105 ? 6.057 4.931 5.987 1.00 83.38 105 VAL A C 1
ATOM 784 O O . VAL A 1 105 ? 7.132 4.622 5.487 1.00 83.38 105 VAL A O 1
ATOM 787 N N . ALA A 1 106 ? 5.074 4.044 6.165 1.00 82.31 106 ALA A N 1
ATOM 788 C CA . ALA A 1 106 ? 5.217 2.606 5.936 1.00 82.31 106 ALA A CA 1
ATOM 789 C C . ALA A 1 106 ? 5.335 2.227 4.449 1.00 82.31 106 ALA A C 1
ATOM 791 O O . ALA A 1 106 ? 6.138 1.372 4.091 1.00 82.31 106 ALA A O 1
ATOM 792 N N . ALA A 1 107 ? 4.544 2.856 3.576 1.00 87.38 107 ALA A N 1
ATOM 793 C CA . ALA A 1 107 ? 4.566 2.594 2.136 1.00 87.38 107 ALA A CA 1
ATOM 794 C C . ALA A 1 107 ? 5.436 3.598 1.356 1.00 87.38 107 ALA A C 1
ATOM 796 O O . ALA A 1 107 ? 5.808 3.336 0.211 1.00 87.38 107 ALA A O 1
ATOM 797 N N . GLY A 1 108 ? 5.802 4.732 1.964 1.00 85.00 108 GLY A N 1
ATOM 798 C CA . GLY A 1 108 ? 6.614 5.767 1.321 1.00 85.00 108 GLY A CA 1
ATOM 799 C C . GLY A 1 108 ? 8.028 5.313 0.970 1.00 85.00 108 GLY A C 1
ATOM 800 O O . GLY A 1 108 ? 8.577 5.786 -0.019 1.00 85.00 108 GLY A O 1
ATOM 801 N N . SER A 1 109 ? 8.601 4.360 1.710 1.00 86.88 109 SER A N 1
ATOM 802 C CA . SER A 1 109 ? 9.911 3.766 1.404 1.00 86.88 109 SER A CA 1
ATOM 803 C C . SER A 1 109 ? 9.912 3.002 0.073 1.00 86.88 109 SER A C 1
ATOM 805 O O . SER A 1 109 ? 10.848 3.132 -0.715 1.00 86.88 109 SER A O 1
ATOM 807 N N . ILE A 1 110 ? 8.826 2.285 -0.233 1.00 88.75 110 ILE A N 1
ATOM 808 C CA . ILE A 1 110 ? 8.627 1.608 -1.523 1.00 88.75 110 ILE A CA 1
ATOM 809 C C . ILE A 1 110 ? 8.420 2.617 -2.651 1.00 88.75 110 ILE A C 1
ATOM 811 O O . ILE A 1 110 ? 9.030 2.488 -3.711 1.00 88.75 110 ILE A O 1
ATOM 815 N N . VAL A 1 111 ? 7.600 3.647 -2.426 1.00 90.19 111 VAL A N 1
ATOM 816 C CA . VAL A 1 111 ? 7.401 4.718 -3.416 1.00 90.19 111 VAL A CA 1
ATOM 817 C C . VAL A 1 111 ? 8.728 5.421 -3.719 1.00 90.19 111 VAL A C 1
ATOM 819 O O . VAL A 1 111 ? 9.066 5.608 -4.884 1.00 90.19 111 VAL A O 1
ATOM 822 N N . ALA A 1 112 ? 9.517 5.745 -2.691 1.00 89.44 112 ALA A N 1
ATOM 823 C CA . ALA A 1 112 ? 10.826 6.372 -2.843 1.00 89.44 112 ALA A CA 1
ATOM 824 C C . ALA A 1 112 ? 11.811 5.483 -3.617 1.00 89.44 112 ALA A C 1
ATOM 826 O O . ALA A 1 112 ? 12.492 5.982 -4.512 1.00 89.44 112 ALA A O 1
ATOM 827 N N . LEU A 1 113 ? 11.847 4.175 -3.327 1.00 89.31 113 LEU A N 1
ATOM 828 C CA . LEU A 1 113 ? 12.654 3.210 -4.077 1.00 89.31 113 LEU A CA 1
ATOM 829 C C . LEU A 1 113 ? 12.312 3.255 -5.569 1.00 89.31 113 LEU A C 1
ATOM 831 O O . LEU A 1 113 ? 13.201 3.434 -6.399 1.00 89.31 113 LEU A O 1
ATOM 835 N N . PHE A 1 114 ? 11.033 3.113 -5.921 1.00 89.50 114 PHE A N 1
ATOM 836 C CA . PHE A 1 114 ? 10.648 3.073 -7.328 1.00 89.50 114 PHE A CA 1
ATOM 837 C C . PHE A 1 114 ? 10.811 4.424 -8.018 1.00 89.50 114 PHE A C 1
ATOM 839 O O . PHE A 1 114 ? 11.293 4.442 -9.143 1.00 89.50 114 PHE A O 1
ATOM 846 N N . LEU A 1 115 ? 10.527 5.551 -7.360 1.00 91.44 115 LEU A N 1
ATOM 847 C CA . LEU A 1 115 ? 10.839 6.874 -7.913 1.00 91.44 115 LEU A CA 1
ATOM 848 C C . LEU A 1 115 ? 12.334 7.022 -8.214 1.00 91.44 115 LEU A C 1
ATOM 850 O O . LEU A 1 115 ? 12.689 7.448 -9.312 1.00 91.44 115 LEU A O 1
ATOM 854 N N . ALA A 1 116 ? 13.208 6.616 -7.288 1.00 89.75 116 ALA A N 1
ATOM 855 C CA . ALA A 1 116 ? 14.653 6.653 -7.497 1.00 89.75 116 ALA A CA 1
ATOM 856 C C . ALA A 1 116 ? 15.077 5.775 -8.686 1.00 89.75 116 ALA A C 1
ATOM 858 O O . ALA A 1 116 ? 15.853 6.218 -9.530 1.00 89.75 116 ALA A O 1
ATOM 859 N N . LEU A 1 117 ? 14.512 4.568 -8.808 1.00 88.56 117 LEU A N 1
ATOM 860 C CA . LEU A 1 117 ? 14.755 3.683 -9.950 1.00 88.56 117 LEU A CA 1
ATOM 861 C C . LEU A 1 117 ? 14.272 4.295 -11.274 1.00 88.56 117 LEU A C 1
ATOM 863 O O . LEU A 1 117 ? 14.983 4.216 -12.271 1.00 88.56 117 LEU A O 1
ATOM 867 N N . ARG A 1 118 ? 13.091 4.928 -11.304 1.00 89.25 118 ARG A N 1
ATOM 868 C CA . ARG A 1 118 ? 12.556 5.575 -12.517 1.00 89.25 118 ARG A CA 1
ATOM 869 C C . ARG A 1 118 ? 13.385 6.786 -12.942 1.00 89.25 118 ARG A C 1
ATOM 871 O O . ARG A 1 118 ? 13.589 6.973 -14.140 1.00 89.25 118 ARG A O 1
ATOM 878 N N . ILE A 1 119 ? 13.889 7.566 -11.983 1.00 89.88 119 ILE A N 1
ATOM 879 C CA . ILE A 1 119 ? 14.836 8.661 -12.238 1.00 89.88 119 ILE A CA 1
ATOM 880 C C . ILE A 1 119 ? 16.139 8.101 -12.813 1.00 89.88 119 ILE A C 1
ATOM 882 O O . ILE A 1 119 ? 16.620 8.591 -13.830 1.00 89.88 119 ILE A O 1
ATOM 886 N N . TRP A 1 120 ? 16.683 7.047 -12.201 1.00 88.94 120 TRP A N 1
ATOM 887 C CA . TRP A 1 120 ? 17.954 6.453 -12.614 1.00 88.94 120 TRP A CA 1
ATOM 888 C C . TRP A 1 120 ? 17.905 5.835 -14.017 1.00 88.94 120 TRP A C 1
ATOM 890 O O . TRP A 1 120 ? 18.851 5.976 -14.785 1.00 88.94 120 TRP A O 1
ATOM 900 N N . VAL A 1 121 ? 16.784 5.205 -14.379 1.00 86.75 121 VAL A N 1
ATOM 901 C CA . VAL A 1 121 ? 16.559 4.616 -15.713 1.00 86.75 121 VAL A CA 1
ATOM 902 C C . VAL A 1 121 ? 16.161 5.679 -16.758 1.00 86.75 121 VAL A C 1
ATOM 904 O O . VAL A 1 121 ? 16.030 5.363 -17.936 1.00 86.75 121 VAL A O 1
ATOM 907 N N . GLY A 1 122 ? 15.995 6.949 -16.365 1.00 84.25 122 GLY A N 1
ATOM 908 C CA . GLY A 1 122 ? 15.713 8.050 -17.292 1.00 84.25 122 GLY A CA 1
ATOM 909 C C . GLY A 1 122 ? 14.291 8.041 -17.861 1.00 84.25 122 GLY A C 1
ATOM 910 O O . GLY A 1 122 ? 14.097 8.296 -19.046 1.00 84.25 122 GLY A O 1
ATOM 911 N N . SER A 1 123 ? 13.281 7.728 -17.042 1.00 82.25 123 SER A N 1
ATOM 912 C CA . SER A 1 123 ? 11.878 7.701 -17.483 1.00 82.25 123 SER A CA 1
ATOM 913 C C . SER A 1 123 ? 11.381 9.077 -17.949 1.00 82.25 123 SER A C 1
ATOM 915 O O . SER A 1 123 ? 11.225 9.997 -17.146 1.00 82.25 123 SER A O 1
ATOM 917 N N . GLU A 1 124 ? 11.003 9.196 -19.224 1.00 84.88 124 GLU A N 1
ATOM 918 C CA . GLU A 1 124 ? 10.365 10.404 -19.779 1.00 84.88 124 GLU A CA 1
ATOM 919 C C . GLU A 1 124 ? 8.971 10.685 -19.183 1.00 84.88 124 GLU A C 1
ATOM 921 O O . GLU A 1 124 ? 8.431 11.782 -19.314 1.00 84.88 124 GLU A O 1
ATOM 926 N N . ARG A 1 125 ? 8.363 9.698 -18.508 1.00 84.44 125 ARG A N 1
ATOM 927 C CA . ARG A 1 125 ? 6.998 9.769 -17.954 1.00 84.44 125 ARG A CA 1
ATOM 928 C C . ARG A 1 125 ? 6.962 9.968 -16.440 1.00 84.44 125 ARG A C 1
ATOM 930 O O . ARG A 1 125 ? 5.913 9.755 -15.832 1.00 84.44 125 ARG A O 1
ATOM 937 N N . LEU A 1 126 ? 8.068 10.395 -15.826 1.00 86.56 126 LEU A N 1
ATOM 938 C CA . LEU A 1 126 ? 8.217 10.472 -14.368 1.00 86.56 126 LEU A CA 1
ATOM 939 C C . LEU A 1 126 ? 7.058 11.204 -13.666 1.00 86.56 126 LEU A C 1
ATOM 941 O O . LEU A 1 126 ? 6.568 10.734 -12.643 1.00 86.56 126 LEU A O 1
ATOM 945 N N . GLY A 1 127 ? 6.576 12.321 -14.224 1.00 88.44 127 GLY A N 1
ATOM 946 C CA . GLY A 1 127 ? 5.458 13.073 -13.641 1.00 88.44 127 GLY A CA 1
ATOM 947 C C . GLY A 1 127 ? 4.141 12.288 -13.612 1.00 88.44 127 GLY A C 1
ATOM 948 O O . GLY A 1 127 ? 3.437 12.285 -12.603 1.00 88.44 127 GLY A O 1
ATOM 949 N N . ALA A 1 128 ? 3.825 11.574 -14.696 1.00 88.19 128 ALA A N 1
ATOM 950 C CA . ALA A 1 128 ? 2.633 10.732 -14.773 1.00 88.19 128 ALA A CA 1
ATOM 951 C C . ALA A 1 128 ? 2.750 9.497 -13.866 1.00 88.19 128 ALA A C 1
ATOM 953 O O . ALA A 1 128 ? 1.782 9.110 -13.215 1.00 88.19 128 ALA A O 1
ATOM 954 N N . GLU A 1 129 ? 3.942 8.906 -13.783 1.00 89.56 129 GLU A N 1
ATOM 955 C CA . GLU A 1 129 ? 4.239 7.780 -12.893 1.00 89.56 129 GLU A CA 1
ATOM 956 C C . GLU A 1 129 ? 4.093 8.178 -11.423 1.00 89.56 129 GLU A C 1
ATOM 958 O O . GLU A 1 129 ? 3.389 7.501 -10.680 1.00 89.56 129 GLU A O 1
ATOM 963 N N . ALA A 1 130 ? 4.664 9.315 -11.017 1.00 91.25 130 ALA A N 1
ATOM 964 C CA . ALA A 1 130 ? 4.542 9.835 -9.658 1.00 91.25 130 ALA A CA 1
ATOM 965 C C . ALA A 1 130 ? 3.081 10.133 -9.276 1.00 91.25 130 ALA A C 1
ATOM 967 O O . ALA A 1 130 ? 2.655 9.812 -8.164 1.00 91.25 130 ALA A O 1
ATOM 968 N N . LEU A 1 131 ? 2.292 10.692 -10.204 1.00 92.81 131 LEU A N 1
ATOM 969 C CA . LEU A 1 131 ? 0.860 10.921 -10.000 1.00 92.81 131 LEU A CA 1
ATOM 970 C C . LEU A 1 131 ? 0.120 9.605 -9.727 1.00 92.81 131 LEU A C 1
ATOM 972 O O . LEU A 1 131 ? -0.657 9.513 -8.776 1.00 92.81 131 LEU A O 1
ATOM 976 N N . VAL A 1 132 ? 0.371 8.581 -10.545 1.00 90.94 132 VAL A N 1
ATOM 977 C CA . VAL A 1 132 ? -0.276 7.275 -10.390 1.00 90.94 132 VAL A CA 1
ATOM 978 C C . VAL A 1 132 ? 0.198 6.571 -9.115 1.00 90.94 132 VAL A C 1
ATOM 980 O O . VAL A 1 132 ? -0.642 6.036 -8.396 1.00 90.94 132 VAL A O 1
ATOM 983 N N . MET A 1 133 ? 1.490 6.630 -8.768 1.00 92.19 133 MET A N 1
ATOM 984 C CA . MET A 1 133 ? 2.002 6.126 -7.484 1.00 92.19 133 MET A CA 1
ATOM 985 C C . MET A 1 133 ? 1.267 6.768 -6.302 1.00 92.19 133 MET A C 1
ATOM 987 O O . MET A 1 133 ? 0.840 6.068 -5.386 1.00 92.19 133 MET A O 1
ATOM 991 N N . GLY A 1 134 ? 1.069 8.090 -6.335 1.00 92.44 134 GLY A N 1
ATOM 992 C CA . GLY A 1 134 ? 0.326 8.816 -5.305 1.00 92.44 134 GLY A CA 1
ATOM 993 C C . GLY A 1 134 ? -1.150 8.411 -5.232 1.00 92.44 134 GLY A C 1
ATOM 994 O O . GLY A 1 134 ? -1.686 8.202 -4.142 1.00 92.44 134 GLY A O 1
ATOM 995 N N . ALA A 1 135 ? -1.807 8.238 -6.382 1.00 92.19 135 ALA A N 1
ATOM 996 C CA . ALA A 1 135 ? -3.192 7.775 -6.437 1.00 92.19 135 ALA A CA 1
ATOM 997 C C . ALA A 1 135 ? -3.339 6.342 -5.899 1.00 92.19 135 ALA A C 1
ATOM 999 O O . ALA A 1 135 ? -4.237 6.075 -5.100 1.00 92.19 135 ALA A O 1
ATOM 1000 N N . GLN A 1 136 ? -2.438 5.432 -6.282 1.00 90.75 136 GLN A N 1
ATOM 1001 C CA . GLN A 1 136 ? -2.405 4.060 -5.775 1.00 90.75 136 GLN A CA 1
ATOM 1002 C C . GLN A 1 136 ? -2.145 4.027 -4.267 1.00 90.75 136 GLN A C 1
ATOM 1004 O O . GLN A 1 136 ? -2.830 3.289 -3.559 1.00 90.75 136 GLN A O 1
ATOM 1009 N N . LEU A 1 137 ? -1.236 4.871 -3.763 1.00 92.25 137 LEU A N 1
ATOM 1010 C CA . LEU A 1 137 ? -0.981 5.010 -2.330 1.00 92.25 137 LEU A CA 1
ATOM 1011 C C . LEU A 1 137 ? -2.270 5.345 -1.568 1.00 92.25 137 LEU A C 1
ATOM 1013 O O . LEU A 1 137 ? -2.583 4.688 -0.580 1.00 92.25 137 LEU A O 1
ATOM 1017 N N . ALA A 1 138 ? -3.047 6.321 -2.042 1.00 91.50 138 ALA A N 1
ATOM 1018 C CA . ALA A 1 138 ? -4.306 6.699 -1.405 1.00 91.50 138 ALA A CA 1
ATOM 1019 C C . ALA A 1 138 ? -5.393 5.617 -1.551 1.00 91.50 138 ALA A C 1
ATOM 1021 O O . ALA A 1 138 ? -6.043 5.248 -0.569 1.00 91.50 138 ALA A O 1
ATOM 1022 N N . GLY A 1 139 ? -5.590 5.098 -2.765 1.00 91.62 139 GLY A N 1
ATOM 1023 C CA . GLY A 1 139 ? -6.667 4.160 -3.079 1.00 91.62 139 GLY A CA 1
ATOM 1024 C C . GLY A 1 139 ? -6.506 2.805 -2.402 1.00 91.62 139 GLY A C 1
ATOM 1025 O O . GLY A 1 139 ? -7.419 2.337 -1.719 1.00 91.62 139 GLY A O 1
ATOM 1026 N N . PHE A 1 140 ? -5.328 2.194 -2.520 1.00 90.94 140 PHE A N 1
ATOM 1027 C CA . PHE A 1 140 ? -5.077 0.881 -1.934 1.00 90.94 140 PHE A CA 1
ATOM 1028 C C . PHE A 1 140 ? -4.906 0.943 -0.415 1.00 90.94 140 PHE A C 1
ATOM 1030 O O . PHE A 1 140 ? -5.334 0.013 0.265 1.00 90.94 140 PHE A O 1
ATOM 1037 N N . ALA A 1 141 ? -4.401 2.043 0.155 1.00 91.75 141 ALA A N 1
ATOM 1038 C CA . ALA A 1 141 ? -4.385 2.200 1.610 1.00 91.75 141 ALA A CA 1
ATOM 1039 C C . ALA A 1 141 ? -5.790 2.334 2.208 1.00 91.75 141 ALA A C 1
ATOM 1041 O O . ALA A 1 141 ? -6.062 1.765 3.271 1.00 91.75 141 ALA A O 1
ATOM 1042 N N . ALA A 1 142 ? -6.699 3.044 1.529 1.00 90.56 142 ALA A N 1
ATOM 1043 C CA . ALA A 1 142 ? -8.106 3.088 1.916 1.00 90.56 142 ALA A CA 1
ATOM 1044 C C . ALA A 1 142 ? -8.747 1.695 1.819 1.00 90.56 142 ALA A C 1
ATOM 1046 O O . ALA A 1 142 ? -9.450 1.286 2.744 1.00 90.56 142 ALA A O 1
ATOM 1047 N N . LEU A 1 143 ? -8.449 0.941 0.753 1.00 90.75 143 LEU A N 1
ATOM 1048 C CA . LEU A 1 143 ? -8.912 -0.437 0.577 1.00 90.75 143 LEU A CA 1
ATOM 1049 C C . LEU A 1 143 ? -8.423 -1.367 1.692 1.00 90.75 143 LEU A C 1
ATOM 1051 O O . LEU A 1 143 ? -9.238 -2.046 2.309 1.00 90.75 143 LEU A O 1
ATOM 1055 N N . GLY A 1 144 ? -7.122 -1.364 1.994 1.00 88.88 144 GLY A N 1
ATOM 1056 C CA . GLY A 1 144 ? -6.539 -2.188 3.056 1.00 88.88 144 GLY A CA 1
ATOM 1057 C C . GLY A 1 144 ? -7.081 -1.831 4.438 1.00 88.88 144 GLY A C 1
ATOM 1058 O O . GLY A 1 144 ? -7.464 -2.715 5.204 1.00 88.88 144 GLY A O 1
ATOM 1059 N N . SER A 1 145 ? -7.210 -0.530 4.727 1.00 87.38 145 SER A N 1
ATOM 1060 C CA . SER A 1 145 ? -7.820 -0.047 5.972 1.00 87.38 145 SER A CA 1
ATOM 1061 C C . SER A 1 145 ? -9.279 -0.496 6.088 1.00 87.38 145 SER A C 1
ATOM 1063 O O . SER A 1 145 ? -9.693 -1.000 7.130 1.00 87.38 145 SER A O 1
ATOM 1065 N N . GLY A 1 146 ? -10.064 -0.332 5.018 1.00 85.88 146 GLY A N 1
ATOM 1066 C CA . GLY A 1 146 ? -11.467 -0.737 4.962 1.00 85.88 146 GLY A CA 1
ATOM 1067 C C . GLY A 1 146 ? -11.649 -2.246 5.108 1.00 85.88 146 GLY A C 1
ATOM 1068 O O . GLY A 1 146 ? -12.516 -2.677 5.862 1.00 85.88 146 GLY A O 1
ATOM 1069 N N . ALA A 1 147 ? -10.806 -3.048 4.454 1.00 85.94 147 ALA A N 1
ATOM 1070 C CA . ALA A 1 147 ? -10.829 -4.505 4.549 1.00 85.94 147 ALA A CA 1
ATOM 1071 C C . ALA A 1 147 ? -10.511 -4.993 5.970 1.00 85.94 147 ALA A C 1
ATOM 1073 O O . ALA A 1 147 ? -11.265 -5.795 6.518 1.00 85.94 147 ALA A O 1
ATOM 1074 N N . ALA A 1 148 ? -9.455 -4.466 6.600 1.00 82.19 148 ALA A N 1
ATOM 1075 C CA . ALA A 1 148 ? -9.104 -4.813 7.979 1.00 82.19 148 ALA A CA 1
ATOM 1076 C C . ALA A 1 148 ? -10.214 -4.428 8.975 1.00 82.19 148 ALA A C 1
ATOM 1078 O O . ALA A 1 148 ? -10.553 -5.206 9.869 1.00 82.19 148 ALA A O 1
ATOM 1079 N N . LEU A 1 149 ? -10.824 -3.254 8.778 1.00 79.56 149 LEU A N 1
ATOM 1080 C CA . LEU A 1 149 ? -11.965 -2.776 9.559 1.00 79.56 149 LEU A CA 1
ATOM 1081 C C . LEU A 1 149 ? -13.205 -3.663 9.394 1.00 79.56 149 LEU A C 1
ATOM 1083 O O . LEU A 1 149 ? -13.846 -4.004 10.386 1.00 79.56 149 LEU A O 1
ATOM 1087 N N . ALA A 1 150 ? -13.553 -4.021 8.156 1.00 78.38 150 ALA A N 1
ATOM 1088 C CA . ALA A 1 150 ? -14.731 -4.827 7.845 1.00 78.38 150 ALA A CA 1
ATOM 1089 C C . ALA A 1 150 ? -14.593 -6.270 8.338 1.00 78.38 150 ALA A C 1
ATOM 1091 O O . ALA A 1 150 ? -15.571 -6.842 8.815 1.00 78.38 150 ALA A O 1
ATOM 1092 N N . TRP A 1 151 ? -13.384 -6.834 8.276 1.00 75.38 151 TRP A N 1
ATOM 1093 C CA . TRP A 1 151 ? -13.098 -8.155 8.835 1.00 75.38 151 TRP A CA 1
ATOM 1094 C C . TRP A 1 151 ? -13.187 -8.162 10.366 1.00 75.38 151 TRP A C 1
ATOM 1096 O O . TRP A 1 151 ? -13.497 -9.185 10.971 1.00 75.38 151 TRP A O 1
ATOM 1106 N N . GLY A 1 152 ? -12.940 -7.014 11.003 1.00 65.88 152 GLY A N 1
ATOM 1107 C CA . GLY A 1 152 ? -13.104 -6.859 12.443 1.00 65.88 152 GLY A CA 1
ATOM 1108 C C . GLY A 1 152 ? -12.079 -7.658 13.241 1.00 65.88 152 GLY A C 1
ATOM 1109 O O . GLY A 1 152 ? -12.437 -8.233 14.268 1.00 65.88 152 GLY A O 1
ATOM 1110 N N . PHE A 1 153 ? -10.817 -7.707 12.783 1.00 63.97 153 PHE A N 1
ATOM 1111 C CA . PHE A 1 153 ? -9.746 -8.389 13.516 1.00 63.97 153 PHE A CA 1
ATOM 1112 C C . PHE A 1 153 ? -9.751 -7.954 14.986 1.00 63.97 153 PHE A C 1
ATOM 1114 O O . PHE A 1 153 ? -9.530 -6.783 15.306 1.00 63.97 153 PHE A O 1
ATOM 1121 N N . GLY A 1 154 ? -10.066 -8.909 15.865 1.00 59.62 154 GLY A N 1
ATOM 1122 C CA . GLY A 1 154 ? -10.140 -8.711 17.311 1.00 59.62 154 GLY A CA 1
ATOM 1123 C C . GLY A 1 154 ? -8.783 -8.797 18.007 1.00 59.62 154 GLY A C 1
ATOM 1124 O O . GLY A 1 154 ? -8.694 -8.452 19.183 1.00 59.62 154 GLY A O 1
ATOM 1125 N N . SER A 1 155 ? -7.746 -9.230 17.285 1.00 65.12 155 SER A N 1
ATOM 1126 C CA . SER A 1 155 ? -6.377 -9.383 17.769 1.00 65.12 155 SER A CA 1
ATOM 1127 C C . SER A 1 155 ? -5.365 -8.823 16.769 1.00 65.12 155 SER A C 1
ATOM 1129 O O . SER A 1 155 ? -5.563 -8.876 15.553 1.00 65.12 155 SER A O 1
ATOM 1131 N N . ASP A 1 156 ? -4.259 -8.326 17.313 1.00 67.31 156 ASP A N 1
ATOM 1132 C CA . ASP A 1 156 ? -3.024 -7.972 16.609 1.00 67.31 156 ASP A CA 1
ATOM 1133 C C . ASP A 1 156 ? -2.526 -9.114 15.707 1.00 67.31 156 ASP A C 1
ATOM 1135 O O . ASP A 1 156 ? -2.233 -8.910 14.534 1.00 67.31 156 ASP A O 1
ATOM 1139 N N . LYS A 1 157 ? -2.548 -10.355 16.204 1.00 71.88 157 LYS A N 1
ATOM 1140 C CA . LYS A 1 157 ? -2.121 -11.545 15.455 1.00 71.88 157 LYS A CA 1
ATOM 1141 C C . LYS A 1 157 ? -2.914 -11.760 14.161 1.00 71.88 157 LYS A C 1
ATOM 1143 O O . LYS A 1 157 ? -2.349 -12.209 13.165 1.00 71.88 157 LYS A O 1
ATOM 1148 N N . GLY A 1 158 ? -4.213 -11.456 14.163 1.00 70.06 158 GLY A N 1
ATOM 1149 C CA . GLY A 1 158 ? -5.057 -11.585 12.975 1.00 70.06 158 GLY A CA 1
ATOM 1150 C C . GLY A 1 158 ? -4.673 -10.595 11.875 1.00 70.06 158 GLY A C 1
ATOM 1151 O O . GLY A 1 158 ? -4.582 -10.977 10.707 1.00 70.06 158 GLY A O 1
ATOM 1152 N N . VAL A 1 159 ? -4.383 -9.349 12.255 1.00 72.44 159 VAL A N 1
ATOM 1153 C CA . VAL A 1 159 ? -3.936 -8.321 11.308 1.00 72.44 159 VAL A CA 1
ATOM 1154 C C . VAL A 1 159 ? -2.539 -8.642 10.782 1.00 72.44 159 VAL A C 1
ATOM 1156 O O . VAL A 1 159 ? -2.328 -8.581 9.572 1.00 72.44 159 VAL A O 1
ATOM 1159 N N . ASN A 1 160 ? -1.630 -9.095 11.646 1.00 73.62 160 ASN A N 1
ATOM 1160 C CA . ASN A 1 160 ? -0.276 -9.472 11.256 1.00 73.62 160 ASN A CA 1
ATOM 1161 C C . ASN A 1 160 ? -0.286 -10.625 10.240 1.00 73.62 160 ASN A C 1
ATOM 1163 O O . ASN A 1 160 ? 0.419 -10.578 9.235 1.00 73.62 160 ASN A O 1
ATOM 1167 N N . ASN A 1 161 ? -1.148 -11.630 10.432 1.00 74.31 161 ASN A N 1
ATOM 1168 C CA . ASN A 1 161 ? -1.320 -12.709 9.458 1.00 74.31 161 ASN A CA 1
ATOM 1169 C C . ASN A 1 161 ? -1.810 -12.187 8.100 1.00 74.31 161 ASN A C 1
ATOM 1171 O O . ASN A 1 161 ? -1.280 -12.595 7.069 1.00 74.31 161 ASN A O 1
ATOM 1175 N N . LEU A 1 162 ? -2.788 -11.272 8.077 1.00 76.88 162 LEU A N 1
ATOM 1176 C CA . LEU A 1 162 ? -3.242 -10.648 6.830 1.00 76.88 162 LEU A CA 1
ATOM 1177 C C . LEU A 1 162 ? -2.100 -9.879 6.154 1.00 76.88 162 LEU A C 1
ATOM 1179 O O . LEU A 1 162 ? -1.882 -10.042 4.960 1.00 76.88 162 LEU A O 1
ATOM 1183 N N . VAL A 1 163 ? -1.364 -9.070 6.915 1.00 77.00 163 VAL A N 1
ATOM 1184 C CA . VAL A 1 163 ? -0.224 -8.272 6.444 1.00 77.00 163 VAL A CA 1
ATOM 1185 C C . VAL A 1 163 ? 0.881 -9.152 5.862 1.00 77.00 163 VAL A C 1
ATOM 1187 O O . VAL A 1 163 ? 1.453 -8.803 4.833 1.00 77.00 163 VAL A O 1
ATOM 1190 N N . GLN A 1 164 ? 1.153 -10.305 6.475 1.00 73.88 164 GLN A N 1
ATOM 1191 C CA . GLN A 1 164 ? 2.161 -11.247 5.996 1.00 73.88 164 GLN A CA 1
ATOM 1192 C C . GLN A 1 164 ? 1.698 -12.040 4.774 1.00 73.88 164 GLN A C 1
ATOM 1194 O O . GLN A 1 164 ? 2.497 -12.262 3.872 1.00 73.88 164 GLN A O 1
ATOM 1199 N N . VAL A 1 165 ? 0.428 -12.457 4.719 1.00 72.44 165 VAL A N 1
ATOM 1200 C CA . VAL A 1 165 ? -0.121 -13.288 3.632 1.00 72.44 165 VAL A CA 1
ATOM 1201 C C . VAL A 1 165 ? -0.480 -12.462 2.397 1.00 72.44 165 VAL A C 1
ATOM 1203 O O . VAL A 1 165 ? -0.335 -12.946 1.276 1.00 72.44 165 VAL A O 1
ATOM 1206 N N . ALA A 1 166 ? -0.919 -11.216 2.575 1.00 71.94 166 ALA A N 1
ATOM 1207 C CA . ALA A 1 166 ? -1.371 -10.350 1.492 1.00 71.94 166 ALA A CA 1
ATOM 1208 C C . ALA A 1 166 ? -0.336 -10.208 0.354 1.00 71.94 166 ALA A C 1
ATOM 1210 O O . ALA A 1 166 ? -0.707 -10.481 -0.787 1.00 71.94 166 ALA A O 1
ATOM 1211 N N . PRO A 1 167 ? 0.955 -9.898 0.603 1.00 69.25 167 PRO A N 1
ATOM 1212 C CA . PRO A 1 167 ? 1.976 -9.855 -0.447 1.00 69.25 167 PRO A CA 1
ATOM 1213 C C . PRO A 1 167 ? 2.089 -11.148 -1.262 1.00 69.25 167 PRO A C 1
ATOM 1215 O O . PRO A 1 167 ? 2.278 -11.084 -2.474 1.00 69.25 167 PRO A O 1
ATOM 1218 N N . TRP A 1 168 ? 1.938 -12.310 -0.616 1.00 66.19 168 TRP A N 1
ATOM 1219 C CA . TRP A 1 168 ? 2.015 -13.618 -1.273 1.00 66.19 168 TRP A CA 1
ATOM 1220 C C . TRP A 1 168 ? 0.776 -13.919 -2.105 1.00 66.19 168 TRP A C 1
ATOM 1222 O O . TRP A 1 168 ? 0.899 -14.367 -3.238 1.00 66.19 168 TRP A O 1
ATOM 1232 N N . VAL A 1 169 ? -0.418 -13.636 -1.580 1.00 64.62 169 VAL A N 1
ATOM 1233 C CA . VAL A 1 169 ? -1.670 -13.796 -2.334 1.00 64.62 169 VAL A CA 1
ATOM 1234 C C . VAL A 1 169 ? -1.683 -12.870 -3.546 1.00 64.62 169 VAL A C 1
ATOM 1236 O O . VAL A 1 169 ? -2.082 -13.283 -4.632 1.00 64.62 169 VAL A O 1
ATOM 1239 N N . PHE A 1 170 ? -1.189 -11.641 -3.397 1.00 64.50 170 PHE A N 1
ATOM 1240 C CA . PHE A 1 170 ? -1.065 -10.717 -4.519 1.00 64.50 170 PHE A CA 1
ATOM 1241 C C . PHE A 1 170 ? 0.010 -11.152 -5.515 1.00 64.50 170 PHE A C 1
ATOM 1243 O O . PHE A 1 170 ? -0.178 -10.945 -6.714 1.00 64.50 170 PHE A O 1
ATOM 1250 N N . ALA A 1 171 ? 1.065 -11.842 -5.064 1.00 59.50 171 ALA A N 1
ATOM 1251 C CA . ALA A 1 171 ? 2.075 -12.404 -5.959 1.00 59.50 171 ALA A CA 1
ATOM 1252 C C . ALA A 1 171 ? 1.501 -13.490 -6.889 1.00 59.50 171 ALA A C 1
ATOM 1254 O O . ALA A 1 171 ? 2.105 -13.784 -7.915 1.00 59.50 171 ALA A O 1
ATOM 1255 N N . LEU A 1 172 ? 0.317 -14.041 -6.581 1.00 56.94 172 LEU A N 1
ATOM 1256 C CA . LEU A 1 172 ? -0.408 -14.984 -7.443 1.00 56.94 172 LEU A CA 1
ATOM 1257 C C . LEU A 1 172 ? -1.266 -14.300 -8.533 1.00 56.94 172 LEU A C 1
ATOM 1259 O O . LEU A 1 172 ? -1.835 -14.976 -9.396 1.00 56.94 172 LEU A O 1
ATOM 1263 N N . GLY A 1 173 ? -1.394 -12.970 -8.509 1.00 58.59 173 GLY A N 1
ATOM 1264 C CA . GLY A 1 173 ? -2.043 -12.193 -9.567 1.00 58.59 173 GLY A CA 1
ATOM 1265 C C . GLY A 1 173 ? -1.168 -12.017 -10.815 1.00 58.59 173 GLY A C 1
ATOM 1266 O O . GLY A 1 173 ? 0.006 -12.386 -10.803 1.00 58.59 173 GLY A O 1
ATOM 1267 N N . PRO A 1 174 ? -1.715 -11.447 -11.909 1.00 50.66 174 PRO A N 1
ATOM 1268 C CA . PRO A 1 174 ? -0.944 -11.045 -13.070 1.00 50.66 174 PRO A CA 1
ATOM 1269 C C . PRO A 1 174 ? 0.020 -9.934 -12.681 1.00 50.66 174 PRO A C 1
ATOM 1271 O O . PRO A 1 174 ? -0.322 -8.759 -12.600 1.00 50.66 174 PRO A O 1
ATOM 1274 N N . GLY A 1 175 ? 1.234 -10.368 -12.403 1.00 55.59 175 GLY A N 1
ATOM 1275 C CA . GLY A 1 175 ? 2.353 -9.585 -11.917 1.00 55.59 175 GLY A CA 1
ATOM 1276 C C . GLY A 1 175 ? 3.650 -10.254 -12.368 1.00 55.59 175 GLY A C 1
ATOM 1277 O O . GLY A 1 175 ? 3.591 -11.269 -13.075 1.00 55.59 175 GLY A O 1
ATOM 1278 N N . PRO A 1 176 ? 4.821 -9.725 -11.986 1.00 50.69 176 PRO A N 1
ATOM 1279 C CA . PRO A 1 176 ? 6.102 -10.245 -12.464 1.00 50.69 176 PRO A CA 1
ATOM 1280 C C . PRO A 1 176 ? 6.210 -11.770 -12.296 1.00 50.69 176 PRO A C 1
ATOM 1282 O O . PRO A 1 176 ? 6.772 -12.432 -13.153 1.00 50.69 176 PRO A O 1
ATOM 1285 N N . PHE A 1 177 ? 5.577 -12.327 -11.259 1.00 55.47 177 PHE A N 1
ATOM 1286 C CA . PHE A 1 177 ? 5.598 -13.741 -10.876 1.00 55.47 177 PHE A CA 1
ATOM 1287 C C . PHE A 1 177 ? 4.723 -14.682 -11.727 1.00 55.47 177 PHE A C 1
ATOM 1289 O O . PHE A 1 177 ? 5.068 -15.849 -11.888 1.00 55.47 177 PHE A O 1
ATOM 1296 N N . LEU A 1 178 ? 3.598 -14.203 -12.267 1.00 56.59 178 LEU A N 1
ATOM 1297 C CA . LEU A 1 178 ? 2.632 -14.990 -13.043 1.00 56.59 178 LEU A CA 1
ATOM 1298 C C . LEU A 1 178 ? 2.089 -14.106 -14.172 1.00 56.59 178 LEU A C 1
ATOM 1300 O O . LEU A 1 178 ? 1.112 -13.403 -13.959 1.00 56.59 178 LEU A O 1
ATOM 1304 N N . PRO A 1 179 ? 2.672 -14.115 -15.383 1.00 55.66 179 PRO A N 1
ATOM 1305 C CA . PRO A 1 179 ? 2.271 -13.225 -16.476 1.00 55.66 179 PRO A CA 1
ATOM 1306 C C . PRO A 1 179 ? 0.776 -13.259 -16.812 1.00 55.66 179 PRO A C 1
ATOM 1308 O O . PRO A 1 179 ? 0.182 -12.217 -17.084 1.00 55.66 179 PRO A O 1
ATOM 1311 N N . SER A 1 180 ? 0.171 -14.446 -16.738 1.00 54.47 180 SER A N 1
ATOM 1312 C CA . SER A 1 180 ? -1.264 -14.672 -16.915 1.00 54.47 180 SER A CA 1
ATOM 1313 C C . SER A 1 180 ? -2.077 -14.525 -15.623 1.00 54.47 180 SER A C 1
ATOM 1315 O O . SER A 1 180 ? -3.279 -14.287 -15.704 1.00 54.47 180 SER A O 1
ATOM 1317 N N . GLY A 1 181 ? -1.436 -14.635 -14.451 1.00 55.91 181 GLY A N 1
ATOM 1318 C CA . GLY A 1 181 ? -2.078 -14.548 -13.138 1.00 55.91 181 GLY A CA 1
ATOM 1319 C C . GLY A 1 181 ? -3.221 -15.536 -12.909 1.00 55.91 181 GLY A C 1
ATOM 1320 O O . GL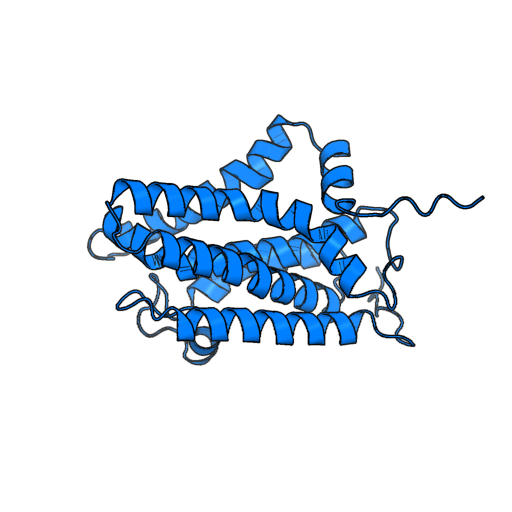Y A 1 181 ? -3.611 -16.305 -13.786 1.00 55.91 181 GLY A O 1
ATOM 1321 N N . LEU A 1 182 ? -3.828 -15.465 -11.725 1.00 56.03 182 LEU A N 1
ATOM 1322 C CA . LEU A 1 182 ? -5.232 -15.844 -11.572 1.00 56.03 182 LEU A CA 1
ATOM 1323 C C . LEU A 1 182 ? -6.119 -14.673 -12.049 1.00 56.03 182 LEU A C 1
ATOM 1325 O O . LEU A 1 182 ? -5.969 -13.564 -11.521 1.00 56.03 182 LEU A O 1
ATOM 1329 N N . PRO A 1 183 ? -7.070 -14.880 -12.987 1.00 55.62 183 PRO A N 1
ATOM 1330 C CA . PRO A 1 183 ? -7.875 -13.802 -13.583 1.00 55.62 183 PRO A CA 1
ATOM 1331 C C . PRO A 1 183 ? -8.605 -12.929 -12.553 1.00 55.62 183 PRO A C 1
ATOM 1333 O O . PRO A 1 183 ? -8.709 -11.715 -12.711 1.00 55.62 183 PRO A O 1
ATOM 1336 N N . VAL A 1 184 ? -9.061 -13.547 -11.460 1.00 56.00 184 VAL A N 1
ATOM 1337 C CA . VAL A 1 184 ? -9.795 -12.887 -10.369 1.00 56.00 184 VAL A CA 1
ATOM 1338 C C . VAL A 1 184 ? -8.903 -11.917 -9.586 1.00 56.00 184 VAL A C 1
ATOM 1340 O O . VAL A 1 184 ? -9.344 -10.831 -9.221 1.00 56.00 184 VAL A O 1
ATOM 1343 N N . VAL A 1 185 ? -7.633 -12.271 -9.368 1.00 50.81 185 VAL A N 1
ATOM 1344 C CA . VAL A 1 185 ? -6.655 -11.413 -8.673 1.00 50.81 185 VAL A CA 1
ATOM 1345 C C . VAL A 1 185 ? -6.162 -10.300 -9.608 1.00 50.81 185 VAL A C 1
ATOM 1347 O O . VAL A 1 185 ? -5.905 -9.181 -9.172 1.00 50.81 185 VAL A O 1
ATOM 1350 N N . GLY A 1 186 ? -6.124 -10.572 -10.915 1.00 50.34 186 GLY A N 1
ATOM 1351 C CA . GLY A 1 186 ? -5.748 -9.612 -11.955 1.00 50.34 186 GLY A CA 1
ATOM 1352 C C . GLY A 1 186 ? -6.717 -8.495 -12.255 1.00 50.34 186 GLY A C 1
ATOM 1353 O O . GLY A 1 186 ? -6.294 -7.433 -12.700 1.00 50.34 186 GLY A O 1
ATOM 1354 N N . GLY A 1 187 ? -8.002 -8.702 -11.979 1.00 52.38 187 GLY A N 1
ATOM 1355 C CA . GLY A 1 187 ? -8.988 -7.628 -12.064 1.00 52.38 187 GLY A CA 1
ATOM 1356 C C . GLY A 1 187 ? -8.785 -6.538 -11.005 1.00 52.38 187 GLY A C 1
ATOM 1357 O O . GLY A 1 187 ? -9.227 -5.410 -11.206 1.00 52.38 187 GLY A O 1
ATOM 1358 N N . LEU A 1 188 ? -8.112 -6.861 -9.893 1.00 53.62 188 LEU A N 1
ATOM 1359 C CA . LEU A 1 188 ? -7.979 -5.987 -8.723 1.00 53.62 188 LEU A CA 1
ATOM 1360 C C . LEU A 1 188 ? -6.665 -5.193 -8.683 1.00 53.62 188 LEU A C 1
ATOM 1362 O O . LEU A 1 188 ? -6.610 -4.177 -7.990 1.00 53.62 188 LEU A O 1
ATOM 1366 N N . PHE A 1 189 ? -5.628 -5.618 -9.413 1.00 54.94 189 PHE A N 1
ATOM 1367 C CA . PHE A 1 189 ? -4.292 -5.018 -9.343 1.00 54.94 189 PHE A CA 1
ATOM 1368 C C . PHE A 1 189 ? -3.735 -4.622 -10.717 1.00 54.94 189 PHE A C 1
ATOM 1370 O O . PHE A 1 189 ? -4.144 -5.181 -11.737 1.00 54.94 189 PHE A O 1
ATOM 1377 N N . PRO A 1 190 ? -2.826 -3.630 -10.760 1.00 53.88 190 PRO A N 1
ATOM 1378 C CA . PRO A 1 190 ? -2.254 -3.118 -12.000 1.00 53.88 190 PRO A CA 1
ATOM 1379 C C . PRO A 1 190 ? -1.609 -4.224 -12.835 1.00 53.88 190 PRO A C 1
ATOM 1381 O O . PRO A 1 190 ? -0.852 -5.042 -12.316 1.00 53.88 190 PRO A O 1
ATOM 1384 N N . ALA A 1 191 ? -1.905 -4.231 -14.133 1.00 51.97 191 ALA A N 1
ATOM 1385 C CA . ALA A 1 191 ? -1.419 -5.247 -15.059 1.00 51.97 191 ALA A CA 1
ATOM 1386 C C . ALA A 1 191 ? 0.110 -5.203 -15.234 1.00 51.97 191 ALA A C 1
ATOM 1388 O O . ALA A 1 191 ? 0.744 -4.149 -15.155 1.00 51.97 191 ALA A O 1
ATOM 1389 N N . ASN A 1 192 ? 0.682 -6.359 -15.575 1.00 52.62 192 ASN A N 1
ATOM 1390 C CA . ASN A 1 192 ? 2.063 -6.500 -16.027 1.00 52.62 192 ASN A CA 1
ATOM 1391 C C . ASN A 1 192 ? 2.390 -5.606 -17.237 1.00 52.62 192 ASN A C 1
ATOM 1393 O O . ASN A 1 192 ? 2.100 -5.940 -18.382 1.00 52.62 192 ASN A O 1
ATOM 1397 N N . GLY A 1 193 ? 3.071 -4.493 -16.979 1.00 52.94 193 GLY A N 1
ATOM 1398 C CA . GLY A 1 193 ? 4.358 -4.209 -17.613 1.00 52.94 193 GLY A CA 1
ATOM 1399 C C . GLY A 1 193 ? 4.448 -3.957 -19.122 1.00 52.94 193 GLY A C 1
ATOM 1400 O O . GLY A 1 193 ? 5.552 -4.094 -19.637 1.00 52.94 193 GLY A O 1
ATOM 1401 N N . GLN A 1 194 ? 3.400 -3.576 -19.862 1.00 53.62 194 GLN A N 1
ATOM 1402 C CA . GLN A 1 194 ? 3.602 -3.237 -21.291 1.00 53.62 194 GLN A CA 1
ATOM 1403 C C . GLN A 1 194 ? 3.166 -1.833 -21.723 1.00 53.62 194 GLN A C 1
ATOM 1405 O O . GLN A 1 194 ? 3.843 -1.259 -22.565 1.00 53.62 194 GLN A O 1
ATOM 1410 N N . VAL A 1 195 ? 2.177 -1.184 -21.107 1.00 61.09 195 VAL A N 1
ATOM 1411 C CA . VAL A 1 195 ? 1.957 0.267 -21.277 1.00 61.09 195 VAL A CA 1
ATOM 1412 C C . VAL A 1 195 ? 1.268 0.791 -20.024 1.00 61.09 195 VAL A C 1
ATOM 1414 O O . VAL A 1 195 ? 0.196 0.310 -19.666 1.00 61.09 195 VAL A O 1
ATOM 1417 N N . LEU A 1 196 ? 1.864 1.783 -19.358 1.00 70.56 196 LEU A N 1
ATOM 1418 C CA . LEU A 1 196 ? 1.169 2.530 -18.312 1.00 70.56 196 LEU A CA 1
ATOM 1419 C C . LEU A 1 196 ? 0.087 3.392 -18.971 1.00 70.56 196 LEU A C 1
ATOM 1421 O O . LEU A 1 196 ? 0.389 4.458 -19.512 1.00 70.56 196 LEU A O 1
ATOM 1425 N N . ASP A 1 197 ? -1.161 2.934 -18.921 1.00 82.88 197 ASP A N 1
ATOM 1426 C CA . ASP A 1 197 ? -2.315 3.785 -19.188 1.00 82.88 197 ASP A CA 1
ATOM 1427 C C . ASP A 1 197 ? -2.709 4.494 -17.890 1.00 82.88 197 ASP A C 1
ATOM 1429 O O . ASP A 1 197 ? -3.334 3.924 -16.991 1.00 82.88 197 ASP A O 1
ATOM 1433 N N . VAL A 1 198 ? -2.318 5.766 -17.802 1.00 85.38 198 VAL A N 1
ATOM 1434 C CA . VAL A 1 198 ? -2.582 6.633 -16.650 1.00 85.38 198 VAL A CA 1
ATOM 1435 C C . VAL A 1 198 ? -4.068 6.648 -16.298 1.00 85.38 198 VAL A C 1
ATOM 1437 O O . VAL A 1 198 ? -4.412 6.627 -15.121 1.00 85.38 198 VAL A O 1
ATOM 1440 N N . ARG A 1 199 ? -4.966 6.655 -17.291 1.00 87.12 199 ARG A N 1
ATOM 1441 C CA . ARG A 1 199 ? -6.411 6.719 -17.036 1.00 87.12 199 ARG A CA 1
ATOM 1442 C C . ARG A 1 199 ? -6.891 5.440 -16.371 1.00 87.12 199 ARG A C 1
ATOM 1444 O O . ARG A 1 199 ? -7.598 5.511 -15.371 1.00 87.12 199 ARG A O 1
ATOM 1451 N N . VAL A 1 200 ? -6.467 4.289 -16.887 1.00 84.44 200 VAL A N 1
ATOM 1452 C CA . VAL A 1 200 ? -6.835 2.980 -16.332 1.00 84.44 200 VAL A CA 1
ATOM 1453 C C . VAL A 1 200 ? -6.333 2.842 -14.898 1.00 84.44 200 VAL A C 1
ATOM 1455 O O . VAL A 1 200 ? -7.095 2.438 -14.021 1.00 84.44 200 VAL A O 1
ATOM 1458 N N . GLU A 1 201 ? -5.088 3.230 -14.629 1.00 84.44 201 GLU A N 1
ATOM 1459 C CA . GLU A 1 201 ? -4.518 3.138 -13.284 1.00 84.44 201 GLU A CA 1
ATOM 1460 C C . GLU A 1 201 ? -5.167 4.103 -12.286 1.00 84.44 201 GLU A C 1
ATOM 1462 O O . GLU A 1 201 ? -5.428 3.726 -11.142 1.00 84.44 201 GLU A O 1
ATOM 1467 N N . LEU A 1 202 ? -5.516 5.320 -12.715 1.00 89.00 202 LEU A N 1
ATOM 1468 C CA . LEU A 1 202 ? -6.287 6.248 -11.886 1.00 89.00 202 LEU A CA 1
ATOM 1469 C C . LEU A 1 202 ? -7.701 5.721 -11.612 1.00 89.00 202 LEU A C 1
ATOM 1471 O O . LEU A 1 202 ? -8.168 5.803 -10.477 1.00 89.00 202 LEU A O 1
ATOM 1475 N N . CYS A 1 203 ? -8.372 5.132 -12.607 1.00 88.56 203 CYS A N 1
ATOM 1476 C CA . CYS A 1 203 ? -9.674 4.491 -12.418 1.00 88.56 203 CYS A CA 1
ATOM 1477 C C . CYS A 1 203 ? -9.593 3.308 -11.446 1.00 88.56 203 CYS A C 1
ATOM 1479 O O . CYS A 1 203 ? -10.470 3.164 -10.596 1.00 88.56 203 CYS A O 1
ATOM 1481 N N . ARG A 1 204 ? -8.533 2.492 -11.520 1.00 86.12 204 ARG A N 1
ATOM 1482 C CA . ARG A 1 204 ? -8.277 1.397 -10.570 1.00 86.12 204 ARG A CA 1
ATOM 1483 C C . ARG A 1 204 ? -8.055 1.918 -9.156 1.00 86.12 204 ARG A C 1
ATOM 1485 O O . ARG A 1 204 ? -8.703 1.442 -8.228 1.00 86.12 204 ARG A O 1
ATOM 1492 N N . ALA A 1 205 ? -7.194 2.921 -8.992 1.00 89.56 205 ALA A N 1
ATOM 1493 C CA . ALA A 1 205 ? -6.954 3.555 -7.701 1.00 89.56 205 ALA A CA 1
ATOM 1494 C C . ALA A 1 205 ? -8.240 4.164 -7.118 1.00 89.56 205 ALA A C 1
ATOM 1496 O O . ALA A 1 205 ? -8.523 3.996 -5.932 1.00 89.56 205 ALA A O 1
ATOM 1497 N N . LEU A 1 206 ? -9.059 4.810 -7.953 1.00 92.44 206 LEU A N 1
ATOM 1498 C CA . LEU A 1 206 ? -10.355 5.354 -7.554 1.00 92.44 206 LEU A CA 1
ATOM 1499 C C . LEU A 1 206 ? -11.338 4.249 -7.151 1.00 92.44 206 LEU A C 1
ATOM 1501 O O . LEU A 1 206 ? -12.006 4.377 -6.129 1.00 92.44 206 LEU A O 1
ATOM 1505 N N . ALA A 1 207 ? -11.415 3.156 -7.910 1.00 89.62 207 ALA A N 1
ATOM 1506 C CA . ALA A 1 207 ? -12.260 2.016 -7.569 1.00 89.62 207 ALA A CA 1
ATOM 1507 C C . ALA A 1 207 ? -11.837 1.396 -6.228 1.00 89.62 207 ALA A C 1
ATOM 1509 O O . ALA A 1 207 ? -12.681 1.196 -5.355 1.00 89.62 207 ALA A O 1
ATOM 1510 N N . ALA A 1 208 ? -10.533 1.180 -6.022 1.00 90.19 208 ALA A N 1
ATOM 1511 C CA . ALA A 1 208 ? -9.983 0.719 -4.749 1.00 90.19 208 ALA A CA 1
ATOM 1512 C C . ALA A 1 208 ? -10.341 1.675 -3.600 1.00 90.19 208 ALA A C 1
ATOM 1514 O O . ALA A 1 208 ? -10.790 1.228 -2.544 1.00 90.19 208 ALA A O 1
ATOM 1515 N N . PHE A 1 209 ? -10.229 2.988 -3.828 1.00 92.50 209 PHE A N 1
ATOM 1516 C CA . PHE A 1 209 ? -10.621 4.003 -2.855 1.00 92.50 209 PHE A CA 1
ATOM 1517 C C . PHE A 1 209 ? -12.107 3.903 -2.491 1.00 92.50 209 PHE A C 1
ATOM 1519 O O . PHE A 1 209 ? -12.445 3.815 -1.313 1.00 92.50 209 PHE A O 1
ATOM 1526 N N . VAL A 1 210 ? -13.000 3.878 -3.486 1.00 92.81 210 VAL A N 1
ATOM 1527 C CA . VAL A 1 210 ? -14.455 3.797 -3.278 1.00 92.81 210 VAL A CA 1
ATOM 1528 C C .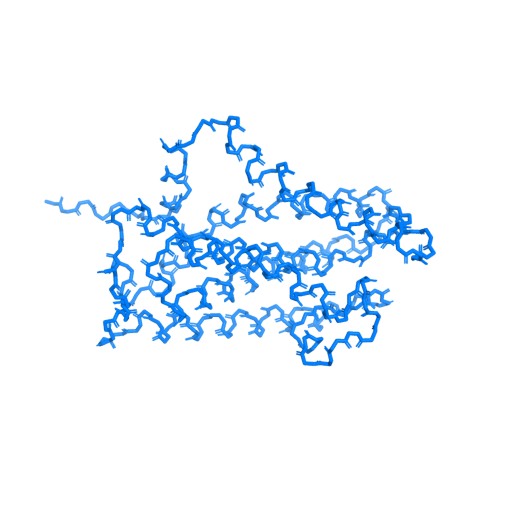 VAL A 1 210 ? -14.828 2.520 -2.530 1.00 92.81 210 VAL A C 1
ATOM 1530 O O . VAL A 1 210 ? -15.568 2.583 -1.550 1.00 92.81 210 VAL A O 1
ATOM 1533 N N . VAL A 1 211 ? -14.282 1.369 -2.929 1.00 91.81 211 VAL A N 1
ATOM 1534 C CA . VAL A 1 211 ? -14.532 0.093 -2.244 1.00 91.81 211 VAL A CA 1
ATOM 1535 C C . VAL A 1 211 ? -14.011 0.138 -0.806 1.00 91.81 211 VAL A C 1
ATOM 1537 O O . VAL A 1 211 ? -14.736 -0.229 0.117 1.00 91.81 211 VAL A O 1
ATOM 1540 N N . GLY A 1 212 ? -12.802 0.655 -0.582 1.00 90.00 212 GLY A N 1
ATOM 1541 C CA . GLY A 1 212 ? -12.245 0.837 0.758 1.00 90.00 212 GLY A CA 1
ATOM 1542 C C . GLY A 1 212 ? -13.106 1.726 1.652 1.00 90.00 212 GLY A C 1
ATOM 1543 O O . GLY A 1 212 ? -13.392 1.374 2.796 1.00 90.00 212 GLY A O 1
ATOM 1544 N N . MET A 1 213 ? -13.590 2.843 1.108 1.00 90.00 213 MET A N 1
ATOM 1545 C CA . MET A 1 213 ? -14.518 3.752 1.781 1.00 90.00 213 MET A CA 1
ATOM 1546 C C . MET A 1 213 ? -15.840 3.068 2.137 1.00 90.00 213 MET A C 1
ATOM 1548 O O . MET A 1 213 ? -16.332 3.241 3.252 1.00 90.00 213 MET A O 1
ATOM 1552 N N . LEU A 1 214 ? -16.402 2.275 1.221 1.00 90.06 214 LEU A N 1
ATOM 1553 C CA . LEU A 1 214 ? -17.627 1.510 1.459 1.00 90.06 214 LEU A CA 1
ATOM 1554 C C . LEU A 1 214 ? -17.434 0.484 2.581 1.00 90.06 214 LEU A C 1
ATOM 1556 O O . LEU A 1 214 ? -18.252 0.432 3.498 1.00 90.06 214 LEU A O 1
ATOM 1560 N N . LEU A 1 215 ? -16.338 -0.278 2.561 1.00 88.62 215 LEU A N 1
ATOM 1561 C CA . LEU A 1 215 ? -16.006 -1.242 3.615 1.00 88.62 215 LEU A CA 1
ATOM 1562 C C . LEU A 1 215 ? -15.814 -0.550 4.972 1.00 88.62 215 LEU A C 1
ATOM 1564 O O . LEU A 1 215 ? -16.394 -0.966 5.976 1.00 88.62 215 LEU A O 1
ATOM 1568 N N . ALA A 1 216 ? -15.075 0.562 5.003 1.00 85.94 216 ALA A N 1
ATOM 1569 C CA . ALA A 1 216 ? -14.866 1.342 6.220 1.00 85.94 216 ALA A CA 1
ATOM 1570 C C . ALA A 1 216 ? -16.183 1.929 6.756 1.00 85.94 216 ALA A C 1
ATOM 1572 O O . ALA A 1 216 ? -16.426 1.910 7.965 1.00 85.94 216 ALA A O 1
ATOM 1573 N N . HIS A 1 217 ? -17.067 2.403 5.875 1.00 84.62 217 HIS A N 1
ATOM 1574 C CA . HIS A 1 217 ? -18.402 2.851 6.260 1.00 84.62 217 HIS A CA 1
ATOM 1575 C C . HIS A 1 217 ? -19.242 1.696 6.815 1.00 84.62 217 HIS A C 1
ATOM 1577 O O . HIS A 1 217 ? -19.913 1.865 7.836 1.00 84.62 217 HIS A O 1
ATOM 1583 N N . GLN A 1 218 ? -19.224 0.522 6.187 1.00 83.81 218 GLN A N 1
ATOM 1584 C CA . GLN A 1 218 ? -19.960 -0.642 6.681 1.00 83.81 218 GLN A CA 1
ATOM 1585 C C . GLN A 1 218 ? -19.471 -1.100 8.060 1.00 83.81 218 GLN A C 1
ATOM 1587 O O . GLN A 1 218 ? -20.287 -1.544 8.873 1.00 83.81 218 GLN A O 1
ATOM 1592 N N . ALA A 1 219 ? -18.171 -0.966 8.329 1.00 78.25 219 ALA A N 1
ATOM 1593 C CA . ALA A 1 219 ? -17.547 -1.336 9.594 1.00 78.25 219 ALA A CA 1
ATOM 1594 C C . ALA A 1 219 ? -17.791 -0.309 10.716 1.00 78.25 219 ALA A C 1
ATOM 1596 O O . ALA A 1 219 ? -18.069 -0.679 11.855 1.00 78.25 219 ALA A O 1
ATOM 1597 N N . LEU A 1 220 ? -17.706 0.990 10.404 1.00 76.25 220 LEU A N 1
ATOM 1598 C CA . LEU A 1 220 ? -17.772 2.083 11.387 1.00 76.25 220 LEU A CA 1
ATOM 1599 C C . LEU A 1 220 ? -19.137 2.786 11.450 1.00 76.25 220 LEU A C 1
ATOM 1601 O O . LEU A 1 220 ? -19.292 3.735 12.222 1.00 76.25 220 LEU A O 1
ATOM 1605 N N . GLY A 1 221 ? -20.113 2.366 10.645 1.00 68.31 221 GLY A N 1
ATOM 1606 C CA . GLY A 1 221 ? -21.407 3.030 10.493 1.00 68.31 221 GLY A CA 1
ATOM 1607 C C . GLY A 1 221 ? -22.238 3.137 11.786 1.00 68.31 221 GLY A C 1
ATOM 1608 O O . GLY A 1 221 ? -22.066 2.350 12.727 1.00 68.31 221 GLY A O 1
ATOM 1609 N N . PRO A 1 222 ? -23.162 4.116 11.855 1.00 50.66 222 PRO A N 1
ATOM 1610 C CA . PRO A 1 222 ? -24.029 4.313 13.014 1.00 50.66 222 PRO A CA 1
ATOM 1611 C C . PRO A 1 222 ? -24.881 3.061 13.278 1.00 50.66 222 PRO A C 1
ATOM 1613 O O . PRO A 1 222 ? -25.416 2.448 12.361 1.00 50.66 222 PRO A O 1
ATOM 1616 N N . GLY A 1 223 ? -24.976 2.650 14.546 1.00 46.06 223 GLY A N 1
ATOM 1617 C CA . GLY A 1 223 ? -25.799 1.509 14.972 1.00 46.06 223 GLY A CA 1
ATOM 1618 C C . GLY A 1 223 ? -25.087 0.154 15.033 1.00 46.06 223 GLY A C 1
ATOM 1619 O O . GLY A 1 223 ? -25.494 -0.694 15.821 1.00 46.06 223 GLY A O 1
ATOM 1620 N N . ARG A 1 224 ? -23.959 -0.049 14.342 1.00 52.25 224 ARG A N 1
ATOM 1621 C CA . ARG A 1 224 ? -23.199 -1.307 14.455 1.00 52.25 224 ARG A CA 1
ATOM 1622 C C . ARG A 1 224 ? -22.263 -1.280 15.661 1.00 52.25 224 ARG A C 1
ATOM 1624 O O . ARG A 1 224 ? -21.579 -0.281 15.898 1.00 52.25 224 ARG A O 1
ATOM 1631 N N . ARG A 1 225 ? -22.280 -2.341 16.473 1.00 48.00 225 ARG A N 1
ATOM 1632 C CA . ARG A 1 225 ? -21.154 -2.663 17.359 1.00 48.00 225 ARG A CA 1
ATOM 1633 C C . ARG A 1 225 ? -20.096 -3.296 16.454 1.00 48.00 225 ARG A C 1
ATOM 1635 O O . ARG A 1 225 ? -20.472 -4.177 15.683 1.00 48.00 225 ARG A O 1
ATOM 1642 N N . PRO A 1 226 ? -18.822 -2.878 16.507 1.00 49.47 226 PRO A N 1
ATOM 1643 C CA . PRO A 1 226 ? -17.778 -3.694 15.911 1.00 49.47 226 PRO A CA 1
ATOM 1644 C C . PRO A 1 226 ? -17.911 -5.086 16.536 1.00 49.47 226 PRO A C 1
ATOM 1646 O O . PRO A 1 226 ? -17.936 -5.206 17.766 1.00 49.47 226 PRO A O 1
ATOM 1649 N N . VAL A 1 227 ? -18.119 -6.109 15.705 1.00 46.16 227 VAL A N 1
ATOM 1650 C CA . VAL A 1 227 ? -18.196 -7.493 16.171 1.00 46.16 227 VAL A CA 1
ATOM 1651 C C . VAL A 1 227 ? -16.777 -7.882 16.526 1.00 46.16 227 VAL A C 1
ATOM 1653 O O . VAL A 1 227 ? -15.993 -8.315 15.693 1.00 46.16 227 VAL A O 1
ATOM 1656 N N . PHE A 1 228 ? -16.418 -7.631 17.774 1.00 50.50 228 PHE A N 1
ATOM 1657 C CA . PHE A 1 228 ? -15.203 -8.165 18.337 1.00 50.50 228 PHE A CA 1
ATOM 1658 C C . PHE A 1 228 ? -15.535 -9.592 18.740 1.00 50.50 228 PHE A C 1
ATOM 1660 O O . PHE A 1 228 ? -16.171 -9.812 19.770 1.00 50.50 228 PHE A O 1
ATOM 1667 N N . LEU A 1 229 ? -15.184 -10.547 17.880 1.00 40.88 229 LEU A N 1
ATOM 1668 C CA . LEU A 1 229 ? -15.143 -11.945 18.286 1.00 40.88 229 LEU A CA 1
ATOM 1669 C C . LEU A 1 229 ? -14.168 -12.014 19.465 1.00 40.88 229 LEU A C 1
ATOM 1671 O O . LEU A 1 229 ? -12.994 -11.666 19.325 1.00 40.88 229 LEU A O 1
ATOM 1675 N N . GLY A 1 230 ? -14.729 -12.286 20.641 1.00 40.38 230 GLY A N 1
ATOM 1676 C CA . GLY A 1 230 ? -14.032 -12.212 21.914 1.00 40.38 230 GLY A CA 1
ATOM 1677 C C . GLY A 1 230 ? -12.850 -13.171 21.968 1.00 40.38 230 GLY A C 1
ATOM 1678 O O . GLY A 1 230 ? -12.919 -14.282 21.446 1.00 40.38 230 GLY A O 1
ATOM 1679 N N . SER A 1 231 ? -11.780 -12.695 22.602 1.00 35.56 231 SER A N 1
ATOM 1680 C CA . SER A 1 231 ? -10.884 -13.525 23.408 1.00 35.56 231 SER A CA 1
ATOM 1681 C C . SER A 1 231 ? -11.651 -14.137 24.5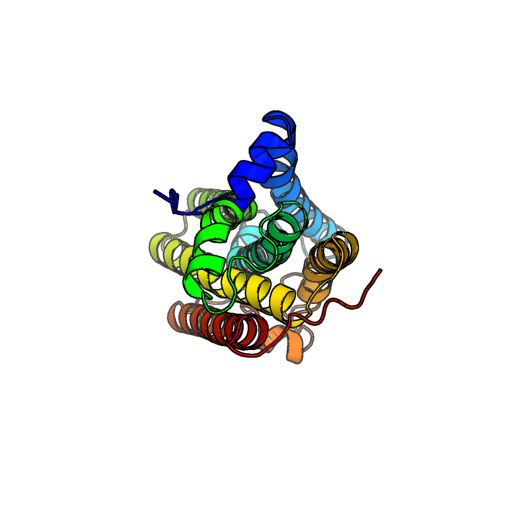73 1.00 35.56 231 SER A C 1
ATOM 1683 O O . SER A 1 231 ? -12.375 -13.340 25.221 1.00 35.56 231 SER A O 1
#

pLDDT: mean 73.43, std 14.37, range [34.16, 92.81]

Sequence (231 aa):
MKRIRTVMGAPLVALVRQQSVPGLISALGVLPVLNALVLGGLYQSLGGRGMDLARFSTHWPYFVAVAAFVAGAASWEMELLSATRGHYRGRVMQALGSRAGYVVVAAGSIVALFLALRIWVGSERLGAEALVMGAQLAGFAALGSGAALAWGFGSDKGVNNLVQVAPWVFALGPGPFLPSGLPVVGGLFPANGQVLDVRVELCRALAAFVVGMLLAHQALGPGRRPVFLGS

Foldseek 3Di:
DDPPPQLAQLLVVLCPVVDDPVRLCCQQAVVLVVVLVVVLVVCCVVPNPHCDLLNSLLQLQLSLLLQLLLLLLLSVLSCVVDPCVLVCFAPLVSSLRNSLVSLCRRSVNSVVVSLVSCVVSPPPCSVLVNVLSVLSNQLSSLLNNLVNLLVLPLDPVVSVVCSVCSVVLLCQACGSNHVHHDVVSPVQGDHDDDDPPSVVSNVSSVVSNVNSSVSSCVRRPPPDDRPNPDD